Protein AF-A0A2T2QX95-F1 (afdb_monomer)

Structure (mmCIF, N/CA/C/O backbone):
data_AF-A0A2T2QX95-F1
#
_entry.id   AF-A0A2T2QX95-F1
#
loop_
_atom_site.group_PDB
_atom_site.id
_atom_site.type_symbol
_atom_site.label_atom_id
_atom_site.label_alt_id
_atom_site.label_comp_id
_atom_site.label_asym_id
_atom_site.label_entity_id
_atom_site.label_seq_id
_atom_site.pdbx_PDB_ins_code
_atom_site.Cartn_x
_atom_site.Cartn_y
_atom_site.Cartn_z
_atom_site.occupancy
_atom_site.B_iso_or_equiv
_atom_site.auth_seq_id
_atom_site.auth_comp_id
_atom_site.auth_asym_id
_atom_site.auth_atom_id
_atom_site.pdbx_PDB_model_num
ATOM 1 N N . GLY A 1 1 ? -13.197 -13.149 -0.642 1.00 61.62 1 GLY A N 1
ATOM 2 C CA . GLY A 1 1 ? -14.502 -13.292 -1.342 1.00 61.62 1 GLY A CA 1
ATOM 3 C C . GLY A 1 1 ? -14.304 -13.749 -2.783 1.00 61.62 1 GLY A C 1
ATOM 4 O O . GLY A 1 1 ? -13.160 -13.851 -3.206 1.00 61.62 1 GLY A O 1
ATOM 5 N N . TYR A 1 2 ? -15.377 -14.025 -3.536 1.00 68.19 2 TYR A N 1
ATOM 6 C CA . TYR A 1 2 ? -15.266 -14.317 -4.976 1.00 68.19 2 TYR A CA 1
ATOM 7 C C . TYR A 1 2 ? -14.921 -13.041 -5.748 1.00 68.19 2 TYR A C 1
ATOM 9 O O . TYR A 1 2 ? -15.539 -12.002 -5.532 1.00 68.19 2 TYR A O 1
ATOM 17 N N . GLY A 1 3 ? -13.937 -13.123 -6.639 1.00 75.75 3 GLY A N 1
ATOM 18 C CA . GLY A 1 3 ? -13.470 -11.987 -7.423 1.00 75.75 3 GLY A CA 1
ATOM 19 C C . GLY A 1 3 ? -12.795 -12.432 -8.713 1.00 75.75 3 GLY A C 1
ATOM 20 O O . GLY A 1 3 ? -12.569 -13.621 -8.937 1.00 75.75 3 GLY A O 1
ATOM 21 N N . PHE A 1 4 ? -12.470 -11.459 -9.558 1.00 79.62 4 PHE A N 1
ATOM 22 C CA . PHE A 1 4 ? -11.792 -11.677 -10.830 1.00 79.62 4 PHE A CA 1
ATOM 23 C C . PHE A 1 4 ? -10.432 -10.991 -10.818 1.00 79.62 4 PHE A C 1
ATOM 25 O O . PHE A 1 4 ? -10.292 -9.876 -10.317 1.00 79.62 4 PHE A O 1
ATOM 32 N N . ARG A 1 5 ? -9.425 -11.651 -11.398 1.00 76.00 5 ARG A N 1
ATOM 33 C CA . ARG A 1 5 ? -8.119 -11.038 -11.636 1.00 76.00 5 ARG A CA 1
ATOM 34 C C . ARG A 1 5 ? -8.114 -10.430 -13.032 1.00 76.00 5 ARG A C 1
ATOM 36 O O . ARG A 1 5 ? -8.048 -11.157 -14.019 1.00 76.00 5 ARG A O 1
ATOM 43 N N . CYS A 1 6 ? -8.172 -9.107 -13.096 1.00 78.44 6 CYS A N 1
ATOM 44 C CA . CYS A 1 6 ? -8.151 -8.359 -14.347 1.00 78.44 6 CYS A CA 1
ATOM 45 C C . CYS A 1 6 ? -6.783 -7.693 -14.533 1.00 78.44 6 CYS A C 1
ATOM 47 O O . CYS A 1 6 ? -6.289 -7.024 -13.627 1.00 78.44 6 CYS A O 1
ATOM 49 N N . GLY A 1 7 ? -6.173 -7.878 -15.704 1.00 77.56 7 GLY A N 1
ATOM 50 C CA . GLY A 1 7 ? -4.998 -7.113 -16.117 1.00 77.56 7 GLY A CA 1
ATOM 51 C C . GLY A 1 7 ? -5.438 -5.769 -16.689 1.00 77.56 7 GLY A C 1
ATOM 52 O O . GLY A 1 7 ? -6.257 -5.729 -17.604 1.00 77.56 7 GLY A O 1
ATOM 53 N N . LEU A 1 8 ? -4.914 -4.675 -16.143 1.00 77.12 8 LEU A N 1
ATOM 54 C CA . LEU A 1 8 ? -5.224 -3.313 -16.575 1.00 77.12 8 LEU A CA 1
ATOM 55 C C . LEU A 1 8 ? -3.932 -2.601 -16.975 1.00 77.12 8 LEU A C 1
ATOM 57 O O . LEU A 1 8 ? -2.842 -2.991 -16.569 1.00 77.12 8 LEU A O 1
ATOM 61 N N . LEU A 1 9 ? -4.065 -1.552 -17.784 1.00 72.81 9 LEU A N 1
ATOM 62 C CA . LEU A 1 9 ? -2.932 -0.843 -18.391 1.00 72.81 9 LEU A CA 1
ATOM 63 C C . LEU A 1 9 ? -2.358 0.254 -17.478 1.00 72.81 9 LEU A C 1
ATOM 65 O O . LEU A 1 9 ? -1.295 0.791 -17.760 1.00 72.81 9 LEU A O 1
ATOM 69 N N . GLY A 1 10 ? -3.071 0.608 -16.407 1.00 73.06 10 GLY A N 1
ATOM 70 C CA . GLY A 1 10 ? -2.697 1.656 -15.458 1.00 73.06 10 GLY A CA 1
ATOM 71 C C . GLY A 1 10 ? -3.878 2.049 -14.569 1.00 73.06 10 GLY A C 1
ATOM 72 O O . GLY A 1 10 ? -4.983 1.517 -14.732 1.00 73.06 10 GLY A O 1
ATOM 73 N N . MET A 1 11 ? -3.669 3.000 -13.652 1.00 76.50 11 MET A N 1
ATOM 74 C CA . MET A 1 11 ? -4.714 3.429 -12.712 1.00 76.50 11 MET A CA 1
ATOM 75 C C . MET A 1 11 ? -5.901 4.110 -13.390 1.00 76.50 11 MET A C 1
ATOM 77 O O . MET A 1 11 ? -7.039 3.845 -13.019 1.00 76.50 11 MET A O 1
ATOM 81 N N . LEU A 1 12 ? -5.674 4.913 -14.433 1.00 80.06 12 LEU A N 1
ATOM 82 C CA . LEU A 1 12 ? -6.779 5.532 -15.173 1.00 80.06 12 LEU A CA 1
ATOM 83 C C . LEU A 1 12 ? -7.679 4.477 -15.837 1.00 80.06 12 LEU A C 1
ATOM 85 O O . LEU A 1 12 ? -8.898 4.618 -15.867 1.00 80.06 12 LEU A O 1
ATOM 89 N N . HIS A 1 13 ? -7.089 3.390 -16.347 1.00 81.56 13 HIS A N 1
ATOM 90 C CA . HIS A 1 13 ? -7.873 2.302 -16.926 1.00 81.56 13 HIS A CA 1
ATOM 91 C C . HIS A 1 13 ? -8.708 1.592 -15.850 1.00 81.56 13 HIS A C 1
ATOM 93 O O . HIS A 1 13 ? -9.859 1.259 -16.115 1.00 81.56 13 HIS A O 1
ATOM 99 N N . LEU A 1 14 ? -8.167 1.417 -14.637 1.00 83.25 14 LEU A N 1
ATOM 100 C CA . LEU A 1 14 ? -8.920 0.905 -13.487 1.00 83.25 14 LEU A CA 1
ATOM 101 C C . LEU A 1 14 ? -10.107 1.812 -13.139 1.00 83.25 14 LEU A C 1
ATOM 103 O O . LEU A 1 14 ? -11.211 1.301 -12.980 1.00 83.25 14 LEU A O 1
ATOM 107 N N . GLU A 1 15 ? -9.900 3.130 -13.067 1.00 80.38 15 GLU A N 1
ATOM 108 C CA . GLU A 1 15 ? -10.954 4.104 -12.741 1.00 80.38 15 GLU A CA 1
ATOM 109 C C . GLU A 1 15 ? -12.086 4.081 -13.772 1.00 80.38 15 GLU A C 1
ATOM 111 O O . GLU A 1 15 ? -13.248 3.911 -13.409 1.00 80.38 15 GLU A O 1
ATOM 116 N N . ILE A 1 16 ? -11.749 4.157 -15.063 1.00 87.06 16 ILE A N 1
ATOM 117 C CA . ILE A 1 16 ? -12.744 4.108 -16.142 1.00 87.06 16 ILE A CA 1
ATOM 118 C C . ILE A 1 16 ? -13.471 2.759 -16.136 1.00 87.06 16 ILE A C 1
ATOM 120 O O . ILE A 1 16 ? -14.689 2.712 -16.286 1.00 87.06 16 ILE A O 1
ATOM 124 N N . PHE A 1 17 ? -12.749 1.650 -15.959 1.00 87.19 17 PHE A N 1
ATOM 125 C CA . PHE A 1 17 ? -13.352 0.318 -15.917 1.00 87.19 17 PHE A CA 1
ATOM 126 C C . PHE A 1 17 ? -14.343 0.178 -14.752 1.00 87.19 17 PHE A C 1
ATOM 128 O O . PHE A 1 17 ? -15.437 -0.355 -14.938 1.00 87.19 17 PHE A O 1
ATOM 135 N N . GLN A 1 18 ? -13.995 0.704 -13.575 1.00 83.94 18 GLN A N 1
ATOM 136 C CA . GLN A 1 18 ? -14.890 0.739 -12.420 1.00 83.94 18 GLN A CA 1
ATOM 137 C C . GLN A 1 18 ? -16.121 1.609 -12.656 1.00 83.94 18 GLN A C 1
ATOM 139 O O . GLN A 1 18 ? -17.241 1.149 -12.437 1.00 83.94 18 GLN A O 1
ATOM 144 N N . GLU A 1 19 ? -15.924 2.836 -13.136 1.00 86.50 19 GLU A N 1
ATOM 145 C CA . GLU A 1 19 ? -17.007 3.789 -13.380 1.00 86.50 19 GLU A CA 1
ATOM 146 C C . GLU A 1 19 ? -17.993 3.258 -14.427 1.00 86.50 19 GLU A C 1
ATOM 148 O O . GLU A 1 19 ? -19.205 3.427 -14.287 1.00 86.50 19 GLU A O 1
ATOM 153 N N . ARG A 1 20 ? -17.493 2.556 -15.452 1.00 90.25 20 ARG A N 1
ATOM 154 C CA . ARG A 1 20 ? -18.339 1.899 -16.454 1.00 90.25 20 ARG A CA 1
ATOM 155 C C . ARG A 1 20 ? -19.151 0.753 -15.869 1.00 90.25 20 ARG A C 1
ATOM 157 O O . ARG A 1 20 ? -20.342 0.680 -16.148 1.00 90.25 20 ARG A O 1
ATOM 164 N N . LEU A 1 21 ? -18.557 -0.116 -15.050 1.00 88.62 21 LEU A N 1
ATOM 165 C CA . LEU A 1 21 ? -19.300 -1.213 -14.419 1.00 88.62 21 LEU A CA 1
ATOM 166 C C . LEU A 1 21 ? -20.411 -0.708 -13.492 1.00 88.62 21 LEU A C 1
ATOM 168 O O . LEU A 1 21 ? -21.500 -1.276 -13.463 1.00 88.62 21 LEU A O 1
ATOM 172 N N . GLU A 1 22 ? -20.163 0.388 -12.784 1.00 85.56 22 GLU A N 1
ATOM 173 C CA . GLU A 1 22 ? -21.162 1.011 -11.920 1.00 85.56 22 GLU A CA 1
ATOM 174 C C . GLU A 1 22 ? -22.274 1.690 -12.726 1.00 85.56 22 GLU A C 1
ATOM 176 O O . GLU A 1 22 ? -23.450 1.442 -12.478 1.00 85.56 22 GLU A O 1
ATOM 181 N N . ARG A 1 23 ? -21.933 2.507 -13.729 1.00 87.81 23 ARG A N 1
ATOM 182 C CA . ARG A 1 23 ? -22.938 3.251 -14.506 1.00 87.81 23 ARG A CA 1
ATOM 183 C C . ARG A 1 23 ? -23.735 2.392 -15.477 1.00 87.81 23 ARG A C 1
ATOM 185 O O . ARG A 1 23 ? -24.920 2.644 -15.664 1.00 87.81 23 ARG A O 1
ATOM 192 N N . GLU A 1 24 ? -23.085 1.444 -16.147 1.00 92.88 24 GLU A N 1
ATOM 193 C CA . GLU A 1 24 ? -23.718 0.639 -17.198 1.00 92.88 24 GLU A CA 1
ATOM 194 C C . GLU A 1 24 ? -24.409 -0.607 -16.629 1.00 92.88 24 GLU A C 1
ATOM 196 O O . GLU A 1 24 ? -25.414 -1.042 -17.189 1.00 92.88 24 GLU A O 1
ATOM 201 N N . PHE A 1 25 ? -23.902 -1.173 -15.525 1.00 89.12 25 PHE A N 1
ATOM 202 C CA . PHE A 1 25 ? -24.377 -2.456 -14.989 1.00 89.12 25 PHE A CA 1
ATOM 203 C C . PHE A 1 25 ? -24.877 -2.400 -13.536 1.00 89.12 25 PHE A C 1
ATOM 205 O O . PHE A 1 25 ? -25.290 -3.437 -13.022 1.00 89.12 25 PHE A O 1
ATOM 212 N N . ASP A 1 26 ? -24.859 -1.232 -12.879 1.00 86.06 26 ASP A N 1
ATOM 213 C CA . ASP A 1 26 ? -25.261 -1.050 -11.469 1.00 86.06 26 ASP A CA 1
ATOM 214 C C . ASP A 1 26 ? -24.502 -1.983 -10.499 1.00 86.06 26 ASP A C 1
ATOM 216 O O . ASP A 1 26 ? -25.018 -2.460 -9.486 1.00 86.06 26 ASP A O 1
ATOM 220 N N . LEU A 1 27 ? -23.240 -2.292 -10.833 1.00 83.44 27 LEU A N 1
ATOM 221 C CA . LEU A 1 27 ? -22.389 -3.177 -10.041 1.00 83.44 27 LEU A CA 1
ATOM 222 C C . LEU A 1 27 ? -21.452 -2.377 -9.132 1.00 83.44 27 LEU A C 1
ATOM 224 O O . LEU A 1 27 ? -20.516 -1.716 -9.583 1.00 83.44 27 LEU A O 1
ATOM 228 N N . ASN A 1 28 ? -21.646 -2.520 -7.820 1.00 74.31 28 ASN A N 1
ATOM 229 C CA . ASN A 1 28 ? -20.731 -1.994 -6.810 1.00 74.31 28 ASN A CA 1
ATOM 230 C C . ASN A 1 28 ? -19.537 -2.932 -6.607 1.00 74.31 28 ASN A C 1
ATOM 232 O O . ASN A 1 28 ? -19.583 -3.854 -5.792 1.00 74.31 28 ASN A O 1
ATOM 236 N N . ILE A 1 29 ? -18.458 -2.683 -7.350 1.00 78.88 29 ILE A N 1
ATOM 237 C CA . ILE A 1 29 ? -17.206 -3.434 -7.229 1.00 78.88 29 ILE A CA 1
ATOM 238 C C . ILE A 1 29 ? -16.201 -2.753 -6.296 1.00 78.88 29 ILE A C 1
ATOM 240 O O . ILE A 1 29 ? -16.154 -1.529 -6.178 1.00 78.88 29 ILE A O 1
ATOM 244 N N . ILE A 1 30 ? -15.374 -3.574 -5.649 1.00 75.06 30 ILE A N 1
ATOM 245 C CA . ILE A 1 30 ? -14.269 -3.146 -4.787 1.00 75.06 30 ILE A CA 1
ATOM 246 C C . ILE A 1 30 ? -12.969 -3.571 -5.471 1.00 75.06 30 ILE A C 1
ATOM 248 O O . ILE A 1 30 ? -12.781 -4.758 -5.741 1.00 75.06 30 ILE A O 1
ATOM 252 N N . ALA A 1 31 ? -12.068 -2.625 -5.749 1.00 76.44 31 ALA A N 1
ATOM 253 C CA . ALA A 1 31 ? -10.697 -2.976 -6.118 1.00 76.44 31 ALA A CA 1
ATOM 254 C C . ALA A 1 31 ? -9.873 -3.252 -4.866 1.00 76.44 31 ALA A C 1
ATOM 256 O O . ALA A 1 31 ? -9.806 -2.434 -3.950 1.00 76.44 31 ALA A O 1
ATOM 257 N N . THR A 1 32 ? -9.218 -4.404 -4.862 1.00 74.25 32 THR A N 1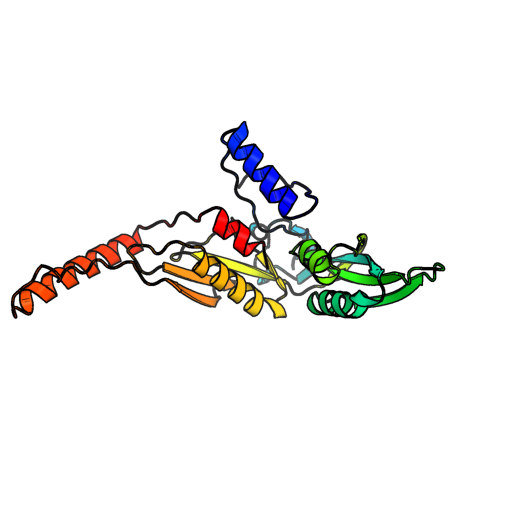
ATOM 258 C CA . THR A 1 32 ? -8.237 -4.775 -3.848 1.00 74.25 32 THR A CA 1
ATOM 259 C C . THR A 1 32 ? -6.833 -4.393 -4.296 1.00 74.25 32 THR A C 1
ATOM 261 O O . THR A 1 32 ? -6.572 -4.189 -5.485 1.00 74.25 32 THR A O 1
ATOM 264 N N . VAL A 1 33 ? -5.905 -4.354 -3.340 1.00 71.62 33 VAL A N 1
ATOM 265 C CA . VAL A 1 33 ? -4.476 -4.218 -3.639 1.00 71.62 33 VAL A CA 1
ATOM 266 C C . VAL A 1 33 ? -4.042 -5.370 -4.548 1.00 71.62 33 VAL A C 1
ATOM 268 O O . VAL A 1 33 ? -4.356 -6.526 -4.247 1.00 71.62 33 VAL A O 1
ATOM 271 N N . PRO A 1 34 ? -3.367 -5.095 -5.678 1.00 72.94 34 PRO A N 1
ATOM 272 C CA . PRO A 1 34 ? -2.903 -6.158 -6.545 1.00 72.94 34 PRO A CA 1
ATOM 273 C C . PRO A 1 34 ? -1.840 -6.983 -5.818 1.00 72.94 34 PRO A C 1
ATOM 275 O O . PRO A 1 34 ? -0.894 -6.441 -5.248 1.00 72.94 34 PRO A O 1
ATOM 278 N N . SER A 1 35 ? -1.990 -8.303 -5.858 1.00 72.75 35 SER A N 1
ATOM 279 C CA . SER A 1 35 ? -1.040 -9.240 -5.271 1.00 72.75 35 SER A CA 1
ATOM 280 C C . SER A 1 35 ? -0.222 -9.950 -6.346 1.00 72.75 35 SER A C 1
ATOM 282 O O . SER A 1 35 ? -0.670 -10.171 -7.480 1.00 72.75 35 SER A O 1
ATOM 284 N N . VAL A 1 36 ? 1.000 -10.324 -5.977 1.00 82.00 36 VAL A N 1
ATOM 285 C CA . VAL A 1 36 ? 1.830 -11.245 -6.755 1.00 82.00 36 VAL A CA 1
ATOM 286 C C . VAL A 1 36 ? 1.677 -12.659 -6.219 1.00 82.00 36 VAL A C 1
ATOM 288 O O . VAL A 1 36 ? 1.259 -12.872 -5.083 1.00 82.00 36 VAL A O 1
ATOM 291 N N . GLU A 1 37 ? 1.990 -13.633 -7.065 1.00 84.19 37 GLU A N 1
ATOM 292 C CA . GLU A 1 37 ? 2.044 -15.024 -6.639 1.00 84.19 37 GLU A CA 1
ATOM 293 C C . GLU A 1 37 ? 3.375 -15.277 -5.928 1.00 84.19 37 GLU A C 1
ATOM 295 O O . GLU A 1 37 ? 4.437 -15.191 -6.542 1.00 84.19 37 GLU A O 1
ATOM 300 N N . TYR A 1 38 ? 3.308 -15.588 -4.637 1.00 85.69 38 TYR A N 1
ATOM 301 C CA . TYR A 1 38 ? 4.460 -15.991 -3.841 1.00 85.69 38 TYR A CA 1
ATOM 302 C C . TYR A 1 38 ? 4.547 -17.513 -3.790 1.00 85.69 38 TYR A C 1
ATOM 304 O O . TYR A 1 38 ? 3.542 -18.203 -3.610 1.00 85.69 38 TYR A O 1
ATOM 312 N N . LYS A 1 39 ? 5.757 -18.055 -3.913 1.00 86.88 39 LYS A N 1
ATOM 313 C CA . LYS A 1 39 ? 6.008 -19.487 -3.723 1.00 86.88 39 LYS A CA 1
ATOM 314 C C . LYS A 1 39 ? 6.505 -19.704 -2.304 1.00 86.88 39 LYS A C 1
ATOM 316 O O . LYS A 1 39 ? 7.629 -19.334 -1.982 1.00 86.88 39 LYS A O 1
ATOM 321 N N . VAL A 1 40 ? 5.664 -20.297 -1.470 1.00 86.94 40 VAL A N 1
ATOM 322 C CA . VAL A 1 40 ? 5.962 -20.587 -0.068 1.00 86.94 40 VAL A CA 1
ATOM 323 C C . VAL A 1 40 ? 6.374 -22.046 0.064 1.00 86.94 40 VAL A C 1
ATOM 325 O O . VAL A 1 40 ? 5.671 -22.943 -0.399 1.00 86.94 40 VAL A O 1
ATOM 328 N N . LEU A 1 41 ? 7.519 -22.279 0.693 1.00 86.06 41 LEU A N 1
ATOM 329 C CA . LEU A 1 41 ? 7.955 -23.586 1.162 1.00 86.06 41 LEU A CA 1
ATOM 330 C C . LEU A 1 41 ? 7.542 -23.707 2.632 1.00 86.06 41 LEU A C 1
ATOM 332 O O . LEU A 1 41 ? 7.970 -22.898 3.462 1.00 86.06 41 LEU A O 1
ATOM 336 N N . LYS A 1 42 ? 6.686 -24.678 2.948 1.00 86.38 42 LYS A N 1
ATOM 337 C CA . LYS A 1 42 ? 6.341 -24.996 4.335 1.00 86.38 42 LYS A CA 1
ATOM 338 C C . LYS A 1 42 ? 7.455 -25.794 5.007 1.00 86.38 42 LYS A C 1
ATOM 340 O O . LYS A 1 42 ? 8.171 -26.525 4.332 1.00 86.38 42 LYS A O 1
ATOM 345 N N . THR A 1 43 ? 7.492 -25.755 6.337 1.00 83.56 43 THR A N 1
ATOM 346 C CA . THR A 1 43 ? 8.359 -26.614 7.170 1.00 83.56 43 THR A CA 1
ATOM 347 C C . THR A 1 43 ? 8.156 -28.111 6.922 1.00 83.56 43 THR A C 1
ATOM 349 O O . THR A 1 43 ? 9.069 -28.902 7.124 1.00 83.56 43 THR A O 1
ATOM 352 N N . ASP A 1 44 ? 6.972 -28.499 6.444 1.00 82.75 44 ASP A N 1
ATOM 353 C CA . ASP A 1 44 ? 6.638 -29.885 6.096 1.00 82.75 44 ASP A CA 1
ATOM 354 C C . ASP A 1 44 ? 7.172 -30.294 4.701 1.00 82.75 44 ASP A C 1
ATOM 356 O O . ASP A 1 44 ? 6.901 -31.395 4.224 1.00 82.75 44 ASP A O 1
ATOM 360 N N . GLY A 1 45 ? 7.898 -29.406 4.007 1.00 81.56 45 GLY A N 1
ATOM 361 C CA . GLY A 1 45 ? 8.443 -29.614 2.658 1.00 81.56 45 GLY A CA 1
ATOM 362 C C . GLY A 1 45 ? 7.453 -29.358 1.511 1.00 81.56 45 GLY A C 1
ATOM 363 O O . GLY A 1 45 ? 7.828 -29.408 0.336 1.00 81.56 45 GLY A O 1
ATOM 364 N N . GLU A 1 46 ? 6.191 -29.056 1.821 1.00 85.12 46 GLU A N 1
ATOM 365 C CA . GLU A 1 46 ? 5.149 -28.754 0.835 1.00 85.12 46 GLU A CA 1
ATOM 366 C C . GLU A 1 46 ? 5.354 -27.361 0.207 1.00 85.12 46 GLU A C 1
ATOM 368 O O . GLU A 1 46 ? 5.594 -26.372 0.903 1.00 85.12 46 GLU A O 1
ATOM 373 N N . LYS A 1 47 ? 5.231 -27.268 -1.125 1.00 85.12 47 LYS A N 1
ATOM 374 C CA . LYS A 1 47 ? 5.308 -26.005 -1.878 1.00 85.12 47 LYS A CA 1
ATOM 375 C C . LYS A 1 47 ? 3.910 -25.510 -2.210 1.00 85.12 47 LYS A C 1
ATOM 377 O O . LYS A 1 47 ? 3.180 -26.188 -2.928 1.00 85.12 47 LYS A O 1
ATOM 382 N N . ILE A 1 48 ? 3.572 -24.308 -1.760 1.00 87.06 48 ILE A N 1
ATOM 383 C CA . ILE A 1 48 ? 2.276 -23.678 -2.019 1.00 87.06 48 ILE A CA 1
ATOM 384 C C . ILE A 1 48 ? 2.474 -22.368 -2.765 1.00 87.06 48 ILE A C 1
ATOM 386 O O . ILE A 1 48 ? 3.332 -21.555 -2.426 1.00 87.06 48 ILE A O 1
ATOM 390 N N . SER A 1 49 ? 1.656 -22.163 -3.791 1.00 84.06 49 SER A N 1
ATOM 391 C CA . SER A 1 49 ? 1.502 -20.876 -4.457 1.00 84.06 49 SER A CA 1
ATOM 392 C C . SER A 1 49 ? 0.465 -20.042 -3.708 1.00 84.06 49 SER A C 1
ATOM 394 O O . SER A 1 49 ? -0.729 -20.341 -3.760 1.00 84.06 49 SER A O 1
ATOM 396 N N . VAL A 1 50 ? 0.916 -19.001 -3.019 1.00 83.50 50 VAL A N 1
ATOM 397 C CA . VAL A 1 50 ? 0.063 -18.057 -2.297 1.00 83.50 50 VAL A CA 1
ATOM 398 C C . VAL A 1 50 ? -0.227 -16.879 -3.216 1.00 83.50 50 VAL A C 1
ATOM 400 O O . VAL A 1 50 ? 0.682 -16.148 -3.609 1.00 83.50 50 VAL A O 1
ATOM 403 N N . LYS A 1 51 ? -1.500 -16.705 -3.578 1.00 78.25 51 LYS A N 1
ATOM 404 C CA . LYS A 1 51 ? -1.959 -15.591 -4.423 1.00 78.25 51 LYS A CA 1
ATOM 405 C C . LYS A 1 51 ? -2.610 -14.489 -3.603 1.00 78.25 51 LYS A C 1
ATOM 407 O O . LYS A 1 51 ? -2.472 -13.322 -3.956 1.00 78.25 51 LYS A O 1
ATOM 412 N N . SER A 1 52 ? -3.289 -14.845 -2.518 1.00 77.06 52 SER A N 1
ATOM 413 C CA . SER A 1 52 ? -3.932 -13.888 -1.624 1.00 77.06 52 SER A CA 1
ATOM 414 C C . SER A 1 52 ? -3.207 -13.841 -0.280 1.00 77.06 52 SER A C 1
ATOM 416 O O . SER A 1 52 ? -2.759 -14.881 0.203 1.00 77.06 52 SER A O 1
ATOM 418 N N . PRO A 1 53 ? -3.136 -12.675 0.387 1.00 77.31 53 PRO A N 1
ATOM 419 C CA . PRO A 1 53 ? -2.597 -12.581 1.746 1.00 77.31 53 PRO A CA 1
ATOM 420 C C . PRO A 1 53 ? -3.352 -13.458 2.760 1.00 77.31 53 PRO A C 1
ATOM 422 O O . PRO A 1 53 ? -2.809 -13.818 3.802 1.00 77.31 53 PRO A O 1
ATOM 425 N N . GLU A 1 54 ? -4.615 -13.792 2.490 1.00 76.12 54 GLU A N 1
ATOM 426 C CA . GLU A 1 54 ? -5.429 -14.726 3.283 1.00 76.12 54 GLU A CA 1
ATOM 427 C C . GLU A 1 54 ? -4.910 -16.166 3.232 1.00 76.12 54 GLU A C 1
ATOM 429 O O . GLU A 1 54 ? -4.923 -16.839 4.257 1.00 76.12 54 GLU A O 1
ATOM 434 N N . ASP A 1 55 ? -4.374 -16.591 2.086 1.00 77.81 55 ASP A N 1
ATOM 435 C CA . ASP A 1 55 ? -3.859 -17.949 1.876 1.00 77.81 55 ASP A CA 1
ATOM 436 C C . ASP A 1 55 ? -2.450 -18.137 2.458 1.00 77.81 55 ASP A C 1
ATOM 438 O O . ASP A 1 55 ? -1.901 -19.241 2.424 1.00 77.81 55 ASP A O 1
ATOM 442 N N . LEU A 1 56 ? -1.834 -17.060 2.964 1.00 79.25 56 LEU A N 1
ATOM 443 C CA . LEU A 1 56 ? -0.522 -17.136 3.586 1.00 79.25 56 LEU A CA 1
ATOM 444 C C . LEU A 1 56 ? -0.631 -17.943 4.894 1.00 79.25 56 LEU A C 1
ATOM 446 O O . LEU A 1 56 ? -1.351 -17.521 5.805 1.00 79.25 56 LEU A O 1
ATOM 450 N N . PRO A 1 57 ? 0.084 -19.078 5.020 1.00 75.50 57 PRO A N 1
ATOM 451 C CA . PRO A 1 57 ? 0.082 -19.853 6.252 1.00 75.50 57 PRO A CA 1
ATOM 452 C C . PRO A 1 57 ? 0.725 -19.061 7.397 1.00 75.50 57 PRO A C 1
ATOM 454 O O . PRO A 1 57 ? 1.482 -18.113 7.188 1.00 75.50 57 PRO A O 1
ATOM 457 N N . GLU A 1 58 ? 0.431 -19.459 8.632 1.00 76.38 58 GLU A N 1
ATOM 458 C CA . GLU A 1 58 ? 1.033 -18.837 9.811 1.00 76.38 58 GLU A CA 1
ATOM 459 C C . GLU A 1 58 ? 2.566 -18.953 9.777 1.00 76.38 58 GLU A C 1
ATOM 461 O O . GLU A 1 58 ? 3.111 -20.000 9.416 1.00 76.38 58 GLU A O 1
ATOM 466 N N . ARG A 1 59 ? 3.255 -17.892 10.221 1.00 75.62 59 ARG A N 1
ATOM 467 C CA . ARG A 1 59 ? 4.725 -17.792 10.305 1.00 75.62 59 ARG A CA 1
ATOM 468 C C . ARG A 1 59 ? 5.448 -19.068 10.779 1.00 75.62 59 ARG A C 1
ATOM 470 O O . ARG A 1 59 ? 6.396 -19.449 10.103 1.00 75.62 59 ARG A O 1
ATOM 477 N N . PRO A 1 60 ? 5.032 -19.771 11.854 1.00 77.75 60 PRO A N 1
ATOM 478 C CA . PRO A 1 60 ? 5.734 -20.975 12.314 1.00 77.75 60 PRO A CA 1
ATOM 479 C C . PRO A 1 60 ? 5.748 -22.141 11.313 1.00 77.75 60 PRO A C 1
ATOM 481 O O . PRO A 1 60 ? 6.546 -23.055 11.480 1.00 77.75 60 PRO A O 1
ATOM 484 N N . LYS A 1 61 ? 4.882 -22.135 10.293 1.00 78.75 61 LYS A N 1
ATOM 485 C CA . LYS A 1 61 ? 4.813 -23.182 9.261 1.00 78.75 61 LYS A CA 1
ATOM 486 C C . LYS A 1 61 ? 5.577 -22.814 7.989 1.00 78.75 61 LYS A C 1
ATOM 488 O O . LYS A 1 61 ? 5.540 -23.583 7.032 1.00 78.75 61 LYS A O 1
ATOM 493 N N . ILE A 1 62 ? 6.214 -21.643 7.940 1.00 82.31 62 ILE A N 1
ATOM 494 C CA . ILE A 1 62 ? 6.917 -21.128 6.763 1.00 82.31 62 ILE A CA 1
ATOM 495 C C . ILE A 1 62 ? 8.418 -21.343 6.940 1.00 82.31 62 ILE A C 1
ATOM 497 O O . ILE A 1 62 ? 9.004 -20.861 7.902 1.00 82.31 62 ILE A O 1
ATOM 501 N N . GLU A 1 63 ? 9.041 -22.028 5.984 1.00 82.88 63 GLU A N 1
ATOM 502 C CA . GLU A 1 63 ? 10.496 -22.182 5.922 1.00 82.88 63 GLU A CA 1
ATOM 503 C C . GLU A 1 63 ? 11.126 -21.113 5.020 1.00 82.88 63 GLU A C 1
ATOM 505 O O . GLU A 1 63 ? 12.091 -20.460 5.402 1.00 82.88 63 GLU A O 1
ATOM 510 N N . SER A 1 64 ? 10.574 -20.896 3.822 1.00 85.00 64 SER A N 1
ATOM 511 C CA . SER A 1 64 ? 11.023 -19.813 2.941 1.00 85.00 64 SER A CA 1
ATOM 512 C C . SER A 1 64 ? 9.907 -19.305 2.036 1.00 85.00 64 SER A C 1
ATOM 514 O O . SER A 1 64 ? 9.049 -20.065 1.583 1.00 85.00 64 SER A O 1
ATOM 516 N N . ILE A 1 65 ? 9.932 -18.005 1.750 1.00 88.31 65 ILE A N 1
ATOM 517 C CA . ILE A 1 65 ? 9.048 -17.361 0.779 1.00 88.31 65 ILE A CA 1
ATOM 518 C C . ILE A 1 65 ? 9.910 -16.927 -0.397 1.00 88.31 65 ILE A C 1
ATOM 520 O O . ILE A 1 65 ? 10.972 -16.336 -0.212 1.00 88.31 65 ILE A O 1
ATOM 524 N N . LYS A 1 66 ? 9.463 -17.234 -1.613 1.00 89.94 66 LYS A N 1
ATOM 525 C CA . LYS A 1 66 ? 10.085 -16.751 -2.842 1.00 89.94 66 LYS A CA 1
ATOM 526 C C . LYS A 1 66 ? 9.131 -15.843 -3.590 1.00 89.94 66 LYS A C 1
ATOM 528 O O . LYS A 1 66 ? 7.954 -16.175 -3.751 1.00 89.94 66 LYS A O 1
ATOM 533 N N . GLU A 1 67 ? 9.659 -14.733 -4.076 1.00 89.31 67 GLU A N 1
ATOM 534 C CA . GLU A 1 67 ? 8.933 -13.783 -4.909 1.00 89.31 67 GLU A CA 1
ATOM 535 C C . GLU A 1 67 ? 9.457 -13.802 -6.351 1.00 89.31 67 GLU A C 1
ATOM 537 O O . GLU A 1 67 ? 10.634 -14.114 -6.569 1.00 89.31 67 GLU A O 1
ATOM 542 N N . PRO A 1 68 ? 8.608 -13.495 -7.345 1.00 90.06 68 PRO A N 1
ATOM 543 C CA . PRO A 1 68 ? 9.022 -13.434 -8.737 1.00 90.06 68 PRO A CA 1
ATOM 544 C C . PRO A 1 68 ? 9.799 -12.144 -9.016 1.00 90.06 68 PRO A C 1
ATOM 546 O O . PRO A 1 68 ? 9.330 -11.039 -8.724 1.00 90.06 68 PRO A O 1
ATOM 549 N N . TRP A 1 69 ? 10.972 -12.302 -9.617 1.00 91.62 69 TRP A N 1
ATOM 550 C CA . TRP A 1 69 ? 11.830 -11.222 -10.082 1.00 91.62 69 TRP A CA 1
ATOM 551 C C . TRP A 1 69 ? 11.687 -11.043 -11.588 1.00 91.62 69 TRP A C 1
ATOM 553 O O . TRP A 1 69 ? 11.580 -12.017 -12.340 1.00 91.62 69 TRP A O 1
ATOM 563 N N . MET A 1 70 ? 11.662 -9.781 -11.994 1.00 92.00 70 MET A N 1
ATOM 564 C CA . MET A 1 70 ? 11.490 -9.354 -13.371 1.00 92.00 70 MET A CA 1
ATOM 565 C C . MET A 1 70 ? 12.749 -8.639 -13.842 1.00 92.00 70 MET A C 1
ATOM 567 O O . MET A 1 70 ? 13.307 -7.834 -13.094 1.00 92.00 70 MET A O 1
ATOM 571 N N . ASP A 1 71 ? 13.154 -8.919 -15.074 1.00 92.94 71 ASP A N 1
ATOM 572 C CA . ASP A 1 71 ? 14.033 -8.049 -15.841 1.00 92.94 71 ASP A CA 1
ATOM 573 C C . ASP A 1 71 ? 13.186 -6.898 -16.350 1.00 92.94 71 ASP A C 1
ATOM 575 O O . ASP A 1 71 ? 12.086 -7.117 -16.854 1.00 92.94 71 ASP A O 1
ATOM 579 N N . VAL A 1 72 ? 13.650 -5.677 -16.161 1.00 92.69 72 VAL A N 1
ATOM 580 C CA . VAL A 1 72 ? 12.900 -4.463 -16.430 1.00 92.69 72 VAL A CA 1
ATOM 581 C C . VAL A 1 72 ? 13.727 -3.576 -17.329 1.00 92.69 72 VAL A C 1
ATOM 583 O O . VAL A 1 72 ? 14.757 -3.038 -16.929 1.00 92.69 72 VAL A O 1
ATOM 586 N N . GLU A 1 73 ? 13.219 -3.376 -18.538 1.00 91.75 73 GLU A N 1
ATOM 587 C CA . GLU A 1 73 ? 13.820 -2.524 -19.547 1.00 91.75 73 GLU A CA 1
ATOM 588 C C . GLU A 1 73 ? 13.015 -1.225 -19.646 1.00 91.75 73 GLU A C 1
ATOM 590 O O . GLU A 1 73 ? 11.819 -1.217 -19.959 1.00 91.75 73 GLU A O 1
ATOM 595 N N . ILE A 1 74 ? 13.672 -0.102 -19.357 1.00 91.00 74 ILE A N 1
ATOM 596 C CA . ILE A 1 74 ? 13.066 1.227 -19.417 1.00 91.00 74 ILE A CA 1
ATOM 597 C C . ILE A 1 74 ? 13.753 2.065 -20.477 1.00 91.00 74 ILE A C 1
ATOM 599 O O . ILE A 1 74 ? 14.924 2.418 -20.354 1.00 91.00 74 ILE A O 1
ATOM 603 N N . LEU A 1 75 ? 12.989 2.456 -21.491 1.00 90.69 75 LEU A N 1
ATOM 604 C CA . LEU A 1 75 ? 13.432 3.403 -22.506 1.00 90.69 75 LEU A CA 1
ATOM 605 C C . LEU A 1 75 ? 13.036 4.813 -22.077 1.00 90.69 75 LEU A C 1
ATOM 607 O O . LEU A 1 75 ? 11.847 5.095 -21.958 1.00 90.69 75 LEU A O 1
ATOM 611 N N . THR A 1 76 ? 14.001 5.710 -21.895 1.00 89.75 76 THR A N 1
ATOM 612 C CA . THR A 1 76 ? 13.762 7.104 -21.492 1.00 89.75 76 THR A CA 1
ATOM 613 C C . THR A 1 76 ? 14.747 8.064 -22.176 1.00 89.75 76 THR A C 1
ATOM 615 O O . THR A 1 76 ? 15.863 7.660 -22.498 1.00 89.75 76 THR A O 1
ATOM 618 N N . PRO A 1 77 ? 14.391 9.342 -22.413 1.00 88.56 77 PRO A N 1
ATOM 619 C CA . PRO A 1 77 ? 15.371 10.363 -22.792 1.00 88.56 77 PRO A CA 1
ATOM 620 C C . PRO A 1 77 ? 16.433 10.565 -21.699 1.00 88.56 77 PRO A C 1
ATOM 622 O O . PRO A 1 77 ? 16.128 10.391 -20.513 1.00 88.56 77 PRO A O 1
ATOM 625 N N . GLU A 1 78 ? 17.646 10.976 -22.085 1.00 84.81 78 GLU A N 1
ATOM 626 C CA . GLU A 1 78 ? 18.780 11.145 -21.156 1.00 84.81 78 GLU A CA 1
ATOM 627 C C . GLU A 1 78 ? 18.496 12.102 -19.994 1.00 84.81 78 GLU A C 1
ATOM 629 O O . GLU A 1 78 ? 18.884 11.839 -18.855 1.00 84.81 78 GLU A O 1
ATOM 634 N N . GLU A 1 79 ? 17.736 13.163 -20.257 1.00 85.88 79 GLU A N 1
ATOM 635 C CA . GLU A 1 79 ? 17.354 14.177 -19.267 1.00 85.88 79 GLU A CA 1
ATOM 636 C C . GLU A 1 79 ? 16.640 13.592 -18.035 1.00 85.88 79 GLU A C 1
ATOM 638 O O . GLU A 1 79 ? 16.725 14.152 -16.942 1.00 85.88 79 GLU A O 1
ATOM 643 N N . TYR A 1 80 ? 15.939 12.463 -18.194 1.00 87.56 80 TYR A N 1
ATOM 644 C CA . TYR A 1 80 ? 15.114 11.862 -17.141 1.00 87.56 80 TYR A CA 1
ATOM 645 C C . TYR A 1 80 ? 15.749 10.626 -16.487 1.00 87.56 80 TYR A C 1
ATOM 647 O O . TYR A 1 80 ? 15.187 10.117 -15.514 1.00 87.56 80 TYR A O 1
ATOM 655 N N . ILE A 1 81 ? 16.921 10.165 -16.950 1.00 86.50 81 ILE A N 1
ATOM 656 C CA . ILE A 1 81 ? 17.592 8.955 -16.432 1.00 86.50 81 ILE A CA 1
ATOM 657 C C . ILE A 1 81 ? 17.760 9.023 -14.915 1.00 86.50 81 ILE A C 1
ATOM 659 O O . ILE A 1 81 ? 17.384 8.091 -14.209 1.00 86.50 81 ILE A O 1
ATOM 663 N N . GLY A 1 82 ? 18.268 10.144 -14.395 1.00 86.69 82 GLY A N 1
ATOM 664 C CA . GLY A 1 82 ? 18.536 10.285 -12.962 1.00 86.69 82 GLY A CA 1
ATOM 665 C C . GLY A 1 82 ? 17.281 10.156 -12.091 1.00 86.69 82 GLY A C 1
ATOM 666 O O . GLY A 1 82 ? 17.345 9.600 -10.996 1.00 86.69 82 GLY A O 1
ATOM 667 N N . ASN A 1 83 ? 16.125 10.621 -12.574 1.00 89.25 83 ASN A N 1
ATOM 668 C CA . ASN A 1 83 ? 14.857 10.485 -11.852 1.00 89.25 83 ASN A CA 1
ATOM 669 C C . ASN A 1 83 ? 14.343 9.040 -11.892 1.00 89.25 83 ASN A C 1
ATOM 671 O O . ASN A 1 83 ? 13.849 8.537 -10.884 1.00 89.25 83 ASN A O 1
ATOM 675 N N . VAL A 1 84 ? 14.485 8.373 -13.041 1.00 87.94 84 VAL A N 1
ATOM 676 C CA . VAL A 1 84 ? 14.085 6.972 -13.232 1.00 87.94 84 VAL A CA 1
ATOM 677 C C . VAL A 1 84 ? 14.957 6.030 -12.396 1.00 87.94 84 VAL A C 1
ATOM 679 O O . VAL A 1 84 ? 14.426 5.151 -11.723 1.00 87.94 84 VAL A O 1
ATOM 682 N N . MET A 1 85 ? 16.273 6.248 -12.350 1.00 87.50 85 MET A N 1
ATOM 683 C CA . MET A 1 85 ? 17.190 5.443 -11.534 1.00 87.50 85 MET A CA 1
ATOM 684 C C . MET A 1 85 ? 16.869 5.541 -10.038 1.00 87.50 85 MET A C 1
ATOM 686 O O . MET A 1 85 ? 16.766 4.517 -9.369 1.00 87.50 85 MET A O 1
ATOM 690 N N . LYS A 1 86 ? 16.607 6.751 -9.523 1.00 88.75 86 LYS A N 1
ATOM 691 C CA . LYS A 1 86 ? 16.175 6.944 -8.125 1.00 88.75 86 LYS A CA 1
ATOM 692 C C . LYS A 1 86 ? 14.862 6.223 -7.814 1.00 88.75 86 LYS A C 1
ATOM 694 O O . LYS A 1 86 ? 14.682 5.695 -6.719 1.00 88.75 86 LYS A O 1
ATOM 699 N N . LEU A 1 87 ? 13.921 6.212 -8.760 1.00 87.19 87 LEU A N 1
ATOM 700 C CA . LEU A 1 87 ? 12.651 5.499 -8.609 1.00 87.19 87 LEU A CA 1
ATOM 701 C C . LEU A 1 87 ? 12.873 3.983 -8.476 1.00 87.19 87 LEU A C 1
ATOM 703 O O . LEU A 1 87 ? 12.277 3.351 -7.604 1.00 87.19 87 LEU A O 1
ATOM 707 N N . LEU A 1 88 ? 13.726 3.419 -9.331 1.00 86.94 88 LEU A N 1
ATOM 708 C CA . LEU A 1 88 ? 14.068 1.997 -9.334 1.00 86.94 88 LEU A CA 1
ATOM 709 C C . LEU A 1 88 ? 14.815 1.584 -8.061 1.00 86.94 88 LEU A C 1
ATOM 711 O O . LEU A 1 88 ? 14.491 0.556 -7.468 1.00 86.94 88 LEU A O 1
ATOM 715 N N . GLU A 1 89 ? 15.740 2.417 -7.588 1.00 85.88 89 GLU A N 1
ATOM 716 C CA . GLU A 1 89 ? 16.482 2.192 -6.343 1.00 85.88 89 GLU A CA 1
ATOM 717 C C . GLU A 1 89 ? 15.544 2.124 -5.125 1.00 85.88 89 GLU A C 1
ATOM 719 O O . GLU A 1 89 ? 15.597 1.175 -4.341 1.00 85.88 89 GLU A O 1
ATOM 724 N N . ASN A 1 90 ? 14.577 3.045 -5.028 1.00 83.44 90 ASN A N 1
ATOM 725 C CA . ASN A 1 90 ? 13.560 3.034 -3.965 1.00 83.44 90 ASN A CA 1
ATOM 726 C C . ASN A 1 90 ? 12.692 1.760 -3.956 1.00 83.44 90 ASN A C 1
ATOM 728 O O . ASN A 1 90 ? 12.081 1.421 -2.940 1.00 83.44 90 ASN A O 1
ATOM 732 N N . LYS A 1 91 ? 12.612 1.050 -5.086 1.00 82.12 91 LYS A N 1
ATOM 733 C CA . LYS A 1 91 ? 11.834 -0.185 -5.258 1.00 82.12 91 LYS A CA 1
ATOM 734 C C . LYS A 1 91 ? 12.694 -1.455 -5.162 1.00 82.12 91 LYS A C 1
ATOM 736 O O . LYS A 1 91 ? 12.248 -2.507 -5.613 1.00 82.12 91 LYS A O 1
ATOM 741 N N . LYS A 1 92 ? 13.887 -1.364 -4.552 1.00 81.31 92 LYS A N 1
ATOM 742 C CA . LYS A 1 92 ? 14.869 -2.461 -4.426 1.00 81.31 92 LYS A CA 1
ATOM 743 C C . LYS A 1 92 ? 15.317 -3.020 -5.788 1.00 81.31 92 LYS A C 1
ATOM 745 O O . LYS A 1 92 ? 15.568 -4.214 -5.919 1.00 81.31 92 LYS A O 1
ATOM 750 N N . GLY A 1 93 ? 15.376 -2.164 -6.809 1.00 83.88 93 GLY A N 1
ATOM 751 C CA . GLY A 1 93 ? 15.873 -2.538 -8.127 1.00 83.88 93 GLY A CA 1
ATOM 752 C C . GLY A 1 93 ? 17.395 -2.667 -8.137 1.00 83.88 93 GLY A C 1
ATOM 753 O O . GLY A 1 93 ? 18.101 -1.755 -7.707 1.00 83.88 93 GLY A O 1
ATOM 754 N N . ASN A 1 94 ? 17.895 -3.770 -8.684 1.00 88.44 94 ASN A N 1
ATOM 755 C CA . ASN A 1 94 ? 19.313 -3.985 -8.933 1.00 88.44 94 ASN A CA 1
ATOM 756 C C . ASN A 1 94 ? 19.663 -3.492 -10.335 1.00 88.44 94 ASN A C 1
ATOM 758 O O . ASN A 1 94 ? 19.128 -3.990 -11.325 1.00 88.44 94 ASN A O 1
ATOM 762 N N . TYR A 1 95 ? 20.573 -2.526 -10.408 1.00 90.88 95 TYR A N 1
ATOM 763 C CA . TYR A 1 95 ? 21.093 -2.022 -11.673 1.00 90.88 95 TYR A CA 1
ATOM 764 C C . TYR A 1 95 ? 21.865 -3.118 -12.412 1.00 90.88 95 TYR A C 1
ATOM 766 O O . TYR A 1 95 ? 22.784 -3.702 -11.836 1.00 90.88 95 TYR A O 1
ATOM 774 N N . GLN A 1 96 ? 21.533 -3.351 -13.683 1.00 90.81 96 GLN A N 1
ATOM 775 C CA . GLN A 1 96 ? 22.298 -4.247 -14.551 1.00 90.81 96 GLN A CA 1
ATOM 776 C C . GLN A 1 96 ? 23.127 -3.449 -15.549 1.00 90.81 96 GLN A C 1
ATOM 778 O O . GLN A 1 96 ? 24.356 -3.531 -15.562 1.00 90.81 96 GLN A O 1
ATOM 783 N N . ASN A 1 97 ? 22.460 -2.655 -16.387 1.00 90.00 97 ASN A N 1
ATOM 784 C CA . ASN A 1 97 ? 23.112 -2.012 -17.517 1.00 90.00 97 ASN A CA 1
ATOM 785 C C . ASN A 1 97 ? 22.369 -0.753 -17.983 1.00 90.00 97 ASN A C 1
ATOM 787 O O . ASN A 1 97 ? 21.175 -0.584 -17.753 1.00 90.00 97 ASN A O 1
ATOM 791 N N . THR A 1 98 ? 23.083 0.126 -18.685 1.00 89.19 98 THR A N 1
ATOM 792 C CA . THR A 1 98 ? 22.503 1.266 -19.404 1.00 89.19 98 THR A CA 1
ATOM 793 C C . THR A 1 98 ? 23.098 1.308 -20.799 1.00 89.19 98 THR A C 1
ATOM 795 O O . THR A 1 98 ? 24.311 1.433 -20.964 1.00 89.19 98 THR A O 1
ATOM 798 N N . ARG A 1 99 ? 22.239 1.244 -21.815 1.00 87.75 99 ARG A N 1
ATOM 799 C CA . ARG A 1 99 ? 22.612 1.353 -23.225 1.00 87.75 99 ARG A CA 1
ATOM 800 C C . ARG A 1 99 ? 22.124 2.685 -23.779 1.00 87.75 99 ARG A C 1
ATOM 802 O O . ARG A 1 99 ? 20.926 2.946 -23.827 1.00 87.75 99 ARG A O 1
ATOM 809 N N . TYR A 1 100 ? 23.052 3.519 -24.232 1.00 86.25 100 TYR A N 1
ATOM 810 C CA . TYR A 1 100 ? 22.724 4.780 -24.892 1.00 86.25 100 TYR A CA 1
ATOM 811 C C . TYR A 1 100 ? 22.471 4.540 -26.381 1.00 86.25 100 TYR A C 1
ATOM 813 O O . TYR A 1 100 ? 23.331 4.044 -27.110 1.00 86.25 100 TYR A O 1
ATOM 821 N N . LEU A 1 101 ? 21.270 4.887 -26.832 1.00 82.38 101 LEU A N 1
ATOM 822 C CA . LEU A 1 101 ? 20.854 4.859 -28.225 1.00 82.38 101 LEU A CA 1
ATOM 823 C C . LEU A 1 101 ? 21.095 6.248 -28.823 1.00 82.38 101 LEU A C 1
ATOM 825 O O . LEU A 1 101 ? 20.227 7.122 -28.789 1.00 82.38 101 LEU A O 1
ATOM 829 N N . ASN A 1 102 ? 22.285 6.449 -29.385 1.00 69.69 102 ASN A N 1
ATOM 830 C CA . ASN A 1 102 ? 22.597 7.664 -30.131 1.00 69.69 102 ASN A CA 1
ATOM 831 C C . ASN A 1 102 ? 21.917 7.615 -31.503 1.00 69.69 102 ASN A C 1
ATOM 833 O O . ASN A 1 102 ? 22.383 6.939 -32.417 1.00 69.69 102 ASN A O 1
ATOM 837 N N . THR A 1 103 ? 20.805 8.338 -31.640 1.00 61.28 103 THR A N 1
ATOM 838 C CA . THR A 1 103 ? 20.182 8.637 -32.936 1.00 61.28 103 THR A CA 1
ATOM 839 C C . THR A 1 103 ? 20.257 10.145 -33.146 1.00 61.28 103 THR A C 1
ATOM 841 O O . THR A 1 103 ? 19.943 10.886 -32.221 1.00 61.28 103 THR A O 1
ATOM 844 N N . ASN A 1 104 ? 20.667 10.574 -34.342 1.00 55.97 104 ASN A N 1
ATOM 845 C CA . ASN A 1 104 ? 21.189 11.901 -34.722 1.00 55.97 104 ASN A CA 1
ATOM 846 C C . ASN A 1 104 ? 20.471 13.191 -34.234 1.00 55.97 104 ASN A C 1
ATOM 848 O O . ASN A 1 104 ? 21.026 14.253 -34.469 1.00 55.97 104 ASN A O 1
ATOM 852 N N . ASP A 1 105 ? 19.326 13.135 -33.538 1.00 58.38 105 ASP A N 1
ATOM 853 C CA . ASP A 1 105 ? 18.627 14.307 -32.964 1.00 58.38 105 ASP A CA 1
ATOM 854 C C . ASP A 1 105 ? 17.995 14.090 -31.565 1.00 58.38 105 ASP A C 1
ATOM 856 O O . ASP A 1 105 ? 17.510 15.041 -30.955 1.00 58.38 105 ASP A O 1
ATOM 860 N N . THR A 1 106 ? 17.996 12.873 -31.000 1.00 64.06 106 THR A N 1
ATOM 861 C CA . THR A 1 106 ? 17.514 12.639 -29.620 1.00 64.06 106 THR A CA 1
ATOM 862 C C . THR A 1 106 ? 18.327 11.548 -28.945 1.00 64.06 106 THR A C 1
ATOM 864 O O . THR A 1 106 ? 18.312 10.399 -29.389 1.00 64.06 106 THR A O 1
ATOM 867 N N . SER A 1 107 ? 18.999 11.892 -27.849 1.00 77.31 107 SER A N 1
ATOM 868 C CA . SER A 1 107 ? 19.703 10.922 -27.027 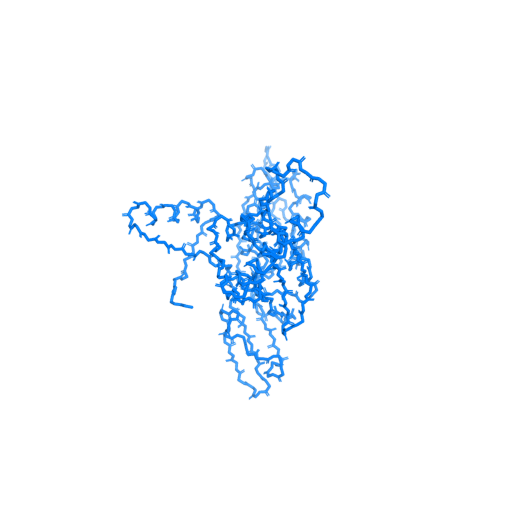1.00 77.31 107 SER A CA 1
ATOM 869 C C . SER A 1 107 ? 18.706 10.190 -26.121 1.00 77.31 107 SER A C 1
ATOM 871 O O . SER A 1 107 ? 18.040 10.758 -25.247 1.00 77.31 107 SER A O 1
ATOM 873 N N . ARG A 1 108 ? 18.513 8.902 -26.407 1.00 84.06 108 ARG A N 1
ATOM 874 C CA . ARG A 1 108 ? 17.671 8.006 -25.608 1.00 84.06 108 ARG A CA 1
ATOM 875 C C . ARG A 1 108 ? 18.569 7.012 -24.903 1.00 84.06 108 ARG A C 1
ATOM 877 O O . ARG A 1 108 ? 19.551 6.557 -25.476 1.00 84.06 108 ARG A O 1
ATOM 884 N N . ALA A 1 109 ? 18.199 6.627 -23.697 1.00 86.38 109 ALA A N 1
ATOM 885 C CA . ALA A 1 109 ? 18.840 5.545 -22.982 1.00 86.38 109 ALA A CA 1
ATOM 886 C C . ALA A 1 109 ? 17.834 4.438 -22.701 1.00 86.38 109 ALA A C 1
ATOM 888 O O . ALA A 1 109 ? 16.665 4.680 -22.396 1.00 86.38 109 ALA A O 1
ATOM 889 N N . VAL A 1 110 ? 18.328 3.219 -22.816 1.00 90.06 110 VAL A N 1
ATOM 890 C CA . VAL A 1 110 ? 17.688 2.008 -22.338 1.00 90.06 110 VAL A CA 1
ATOM 891 C C . VAL A 1 110 ? 18.366 1.643 -21.031 1.00 90.06 110 VAL A C 1
ATOM 893 O O . VAL A 1 110 ? 19.588 1.522 -20.984 1.00 90.06 110 VAL A O 1
ATOM 896 N N . ILE A 1 111 ? 17.579 1.502 -19.977 1.00 90.94 111 ILE A N 1
ATOM 897 C CA . ILE A 1 111 ? 18.049 1.163 -18.642 1.00 90.94 111 ILE A CA 1
ATOM 898 C C . ILE A 1 111 ? 17.508 -0.225 -18.298 1.00 90.94 111 ILE A C 1
ATOM 900 O O . ILE A 1 111 ? 16.300 -0.436 -18.366 1.00 90.94 111 ILE A O 1
ATOM 904 N N . GLU A 1 112 ? 18.395 -1.142 -17.930 1.00 91.81 112 GLU A N 1
ATOM 905 C CA . GLU A 1 112 ? 18.084 -2.522 -17.547 1.00 91.81 112 GLU A CA 1
ATOM 906 C C . GLU A 1 112 ? 18.259 -2.682 -16.036 1.00 91.81 112 GLU A C 1
ATOM 908 O O . GLU A 1 112 ? 19.323 -2.382 -15.477 1.00 91.81 112 GLU A O 1
ATOM 913 N N . TYR A 1 113 ? 17.200 -3.132 -15.371 1.00 92.75 113 TYR A N 1
ATOM 914 C CA . TYR A 1 113 ? 17.157 -3.373 -13.934 1.00 92.75 113 TYR A CA 1
ATOM 915 C C . TYR A 1 113 ? 16.481 -4.699 -13.640 1.00 92.75 113 TYR A C 1
ATOM 917 O O . TYR A 1 113 ? 15.458 -5.023 -14.223 1.00 92.75 113 TYR A O 1
ATOM 925 N N . GLU A 1 114 ? 16.957 -5.398 -12.620 1.00 92.44 114 GLU A N 1
ATOM 926 C CA . GLU A 1 114 ? 16.194 -6.495 -12.040 1.00 92.44 114 GLU A CA 1
ATOM 927 C C . GLU A 1 114 ? 15.415 -5.987 -10.835 1.00 92.44 114 GLU A C 1
ATOM 929 O O . GLU A 1 114 ? 15.994 -5.394 -9.922 1.00 92.44 114 GLU A O 1
ATOM 934 N N . MET A 1 115 ? 14.112 -6.240 -10.781 1.00 90.88 115 MET A N 1
ATOM 935 C CA . MET A 1 115 ? 13.309 -5.852 -9.624 1.00 90.88 115 MET A CA 1
ATOM 936 C C . MET A 1 115 ? 12.204 -6.864 -9.315 1.00 90.88 115 MET A C 1
ATOM 938 O O . MET A 1 115 ? 11.724 -7.568 -10.208 1.00 90.88 115 MET A O 1
ATOM 942 N N . PRO A 1 116 ? 11.751 -6.944 -8.055 1.00 90.56 116 PRO A N 1
ATOM 943 C CA . PRO A 1 116 ? 10.640 -7.809 -7.702 1.00 90.56 116 PRO A CA 1
ATOM 944 C C . PRO A 1 116 ? 9.326 -7.297 -8.304 1.00 90.56 116 PRO A C 1
ATOM 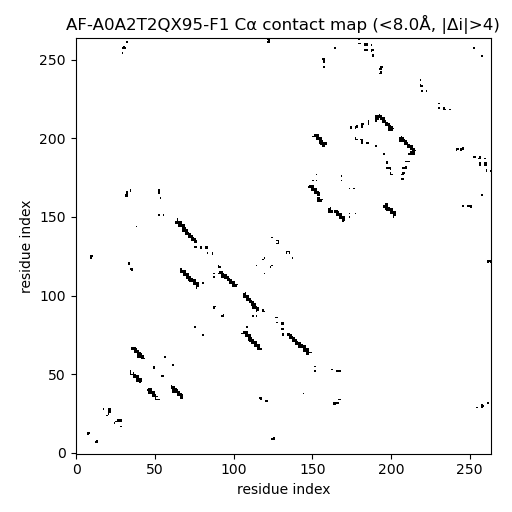946 O O . PRO A 1 116 ? 9.011 -6.102 -8.262 1.00 90.56 116 PRO A O 1
ATOM 949 N N . LEU A 1 117 ? 8.497 -8.221 -8.798 1.00 87.19 117 LEU A N 1
ATOM 950 C CA . LEU A 1 117 ? 7.207 -7.900 -9.416 1.00 87.19 117 LEU A CA 1
ATOM 951 C C . LEU A 1 117 ? 6.282 -7.115 -8.468 1.00 87.19 117 LEU A C 1
ATOM 953 O O . LEU A 1 117 ? 5.522 -6.257 -8.913 1.00 87.19 117 LEU A O 1
ATOM 957 N N . ALA A 1 118 ? 6.358 -7.370 -7.157 1.00 84.12 118 ALA A N 1
ATOM 958 C CA . ALA A 1 118 ? 5.558 -6.663 -6.155 1.00 84.12 118 ALA A CA 1
ATOM 959 C C . ALA A 1 118 ? 5.810 -5.143 -6.173 1.00 84.12 118 ALA A C 1
ATOM 961 O O . ALA A 1 118 ? 4.886 -4.346 -5.977 1.00 84.12 118 ALA A O 1
ATOM 962 N N . GLY A 1 119 ? 7.051 -4.739 -6.465 1.00 80.81 119 GLY A N 1
ATOM 963 C CA . GLY A 1 119 ? 7.451 -3.341 -6.589 1.00 80.81 119 GLY A CA 1
ATOM 964 C C . GLY A 1 119 ? 6.955 -2.689 -7.880 1.00 80.81 119 GLY A C 1
ATOM 965 O O . GLY A 1 119 ? 6.623 -1.502 -7.853 1.00 80.81 119 GLY A O 1
ATOM 966 N N . LEU A 1 120 ? 6.862 -3.472 -8.962 1.00 83.00 120 LEU A N 1
ATOM 967 C CA . LEU A 1 120 ? 6.448 -3.036 -10.300 1.00 83.00 120 LEU A CA 1
ATOM 968 C C . LEU A 1 120 ? 4.929 -2.872 -10.424 1.00 83.00 120 LEU A C 1
ATOM 970 O O . LEU A 1 120 ? 4.459 -1.918 -11.035 1.00 83.00 120 LEU A O 1
ATOM 974 N N . ILE A 1 121 ? 4.131 -3.763 -9.830 1.00 79.19 121 ILE A N 1
ATOM 975 C CA . ILE A 1 121 ? 2.666 -3.681 -9.971 1.00 79.19 121 ILE A CA 1
ATOM 976 C C . ILE A 1 121 ? 2.080 -2.517 -9.151 1.00 79.19 121 ILE A C 1
ATOM 978 O O . ILE A 1 121 ? 1.037 -1.964 -9.501 1.00 79.19 121 ILE A O 1
ATOM 982 N N . THR A 1 122 ? 2.740 -2.120 -8.062 1.00 73.50 122 THR A N 1
ATOM 983 C CA . THR A 1 122 ? 2.227 -1.083 -7.159 1.00 73.50 122 THR A CA 1
ATOM 984 C C . THR A 1 122 ? 2.774 0.296 -7.521 1.00 73.50 122 THR A C 1
ATOM 986 O O . THR A 1 122 ? 3.882 0.660 -7.119 1.00 73.50 122 THR A O 1
ATOM 989 N N . ASP A 1 123 ? 1.970 1.078 -8.255 1.00 73.94 123 ASP A N 1
ATOM 990 C CA . ASP A 1 123 ? 2.169 2.524 -8.480 1.00 73.94 123 ASP A CA 1
ATOM 991 C C . ASP A 1 123 ? 3.476 2.900 -9.238 1.00 73.94 123 ASP A C 1
ATOM 993 O O . ASP A 1 123 ? 3.825 4.060 -9.451 1.00 73.94 123 ASP A O 1
ATOM 997 N N . PHE A 1 124 ? 4.195 1.902 -9.758 1.00 82.12 124 PHE A N 1
ATOM 998 C CA . PHE A 1 124 ? 5.418 2.120 -10.528 1.00 82.12 124 PHE A CA 1
ATOM 999 C C . PHE A 1 124 ? 5.147 2.803 -11.870 1.00 82.12 124 PHE A C 1
ATOM 1001 O O . PHE A 1 124 ? 5.860 3.731 -12.238 1.00 82.12 124 PHE A O 1
ATOM 1008 N N . TYR A 1 125 ? 4.113 2.363 -12.596 1.00 82.81 125 TYR A N 1
ATOM 1009 C CA . TYR A 1 125 ? 3.802 2.887 -13.927 1.00 82.81 125 TYR A CA 1
ATOM 1010 C C . TYR A 1 125 ? 3.465 4.384 -13.891 1.00 82.81 125 TYR A C 1
ATOM 1012 O O . TYR A 1 125 ? 4.011 5.163 -14.674 1.00 82.81 125 TYR A O 1
ATOM 1020 N N . ASP A 1 126 ? 2.627 4.803 -12.942 1.00 82.31 126 ASP A N 1
ATOM 1021 C CA . ASP A 1 126 ? 2.214 6.201 -12.808 1.00 82.31 126 ASP A CA 1
ATOM 1022 C C . ASP A 1 126 ? 3.381 7.087 -12.359 1.00 82.31 126 ASP A C 1
ATOM 1024 O O . ASP A 1 126 ? 3.633 8.136 -12.962 1.00 82.31 126 ASP A O 1
ATOM 1028 N N . LYS A 1 127 ? 4.184 6.633 -11.386 1.00 85.56 127 LYS A N 1
ATOM 1029 C CA . LYS A 1 127 ? 5.396 7.357 -10.984 1.00 85.56 127 LYS A CA 1
ATOM 1030 C C . LYS A 1 127 ? 6.444 7.425 -12.089 1.00 85.56 127 LYS A C 1
ATOM 1032 O O . LYS A 1 127 ? 7.072 8.470 -12.251 1.00 85.56 127 LYS A O 1
ATOM 1037 N N . LEU A 1 128 ? 6.613 6.368 -12.882 1.00 87.62 128 LEU A N 1
ATOM 1038 C CA . LEU A 1 128 ? 7.526 6.354 -14.024 1.00 87.62 128 LEU A CA 1
ATOM 1039 C C . LEU A 1 128 ? 7.100 7.381 -15.079 1.00 87.62 128 LEU A C 1
ATOM 1041 O O . LEU A 1 128 ? 7.922 8.161 -15.573 1.00 87.62 128 LEU A O 1
ATOM 1045 N N . LYS A 1 129 ? 5.805 7.426 -15.406 1.00 87.00 129 LYS A N 1
ATOM 1046 C CA . LYS A 1 129 ? 5.255 8.418 -16.335 1.00 87.00 129 LYS A CA 1
ATOM 1047 C C . LYS A 1 129 ? 5.377 9.833 -15.775 1.00 87.00 129 LYS A C 1
ATOM 1049 O O . LYS A 1 129 ? 5.794 10.723 -16.510 1.00 87.00 129 LYS A O 1
ATOM 1054 N N . SER A 1 130 ? 5.132 10.045 -14.484 1.00 87.38 130 SER A N 1
ATOM 1055 C CA . SER A 1 130 ? 5.328 11.350 -13.841 1.00 87.38 130 SER A CA 1
ATOM 1056 C C . SER A 1 130 ? 6.797 11.797 -13.858 1.00 87.38 130 SER A C 1
ATOM 1058 O O . SER A 1 130 ? 7.090 12.941 -14.202 1.00 87.38 130 SER A O 1
ATOM 1060 N N . ALA A 1 131 ? 7.736 10.902 -13.540 1.00 86.94 131 ALA A N 1
ATOM 1061 C CA . ALA A 1 131 ? 9.172 11.194 -13.492 1.00 86.94 131 ALA A CA 1
ATOM 1062 C C . ALA A 1 131 ? 9.774 11.522 -14.869 1.00 86.94 131 ALA A C 1
ATOM 1064 O O . ALA A 1 131 ? 10.756 12.260 -14.955 1.00 86.94 131 ALA A O 1
ATOM 1065 N N . SER A 1 132 ? 9.169 10.988 -15.932 1.00 85.06 132 SER A N 1
ATOM 1066 C CA . SER A 1 132 ? 9.613 11.137 -17.322 1.00 85.06 132 SER A CA 1
ATOM 1067 C C . SER A 1 132 ? 8.728 12.057 -18.165 1.00 85.06 132 SER A C 1
ATOM 1069 O O . SER A 1 132 ? 8.882 12.089 -19.383 1.00 85.06 132 SER A O 1
ATOM 1071 N N . LYS A 1 133 ? 7.751 12.755 -17.565 1.00 84.50 133 LYS A N 1
ATOM 1072 C CA . LYS A 1 133 ? 6.708 13.523 -18.282 1.00 84.50 133 LYS A CA 1
ATOM 1073 C C . LYS A 1 133 ? 5.989 12.722 -19.384 1.00 84.50 133 LYS A C 1
ATOM 1075 O O . LYS A 1 133 ? 5.543 13.279 -20.382 1.00 84.50 133 LYS A O 1
ATOM 1080 N N . GLY A 1 134 ? 5.889 11.408 -19.209 1.00 84.38 134 GLY A N 1
ATOM 1081 C CA . GLY A 1 134 ? 5.217 10.487 -20.120 1.00 84.38 134 GLY A CA 1
ATOM 1082 C C . GLY A 1 134 ? 6.113 9.821 -21.166 1.00 84.38 134 GLY A C 1
ATOM 1083 O O . GLY A 1 134 ? 5.659 8.869 -21.806 1.00 84.38 134 GLY A O 1
ATOM 1084 N N . TYR A 1 135 ? 7.370 10.257 -21.308 1.00 85.44 135 TYR A N 1
ATOM 1085 C CA . TYR A 1 135 ? 8.282 9.778 -22.351 1.00 85.44 135 TYR A CA 1
ATOM 1086 C C . TYR A 1 135 ? 8.894 8.402 -22.070 1.00 85.44 135 TYR A C 1
ATOM 1088 O O . TYR A 1 135 ? 9.346 7.750 -23.012 1.00 85.44 135 TYR A O 1
ATOM 1096 N N . ALA A 1 136 ? 8.906 7.940 -20.815 1.00 87.81 136 ALA A N 1
ATOM 1097 C CA . ALA A 1 136 ? 9.464 6.631 -20.500 1.00 87.81 136 ALA A CA 1
ATOM 1098 C C . ALA A 1 136 ? 8.529 5.494 -20.930 1.00 87.81 136 ALA A C 1
AT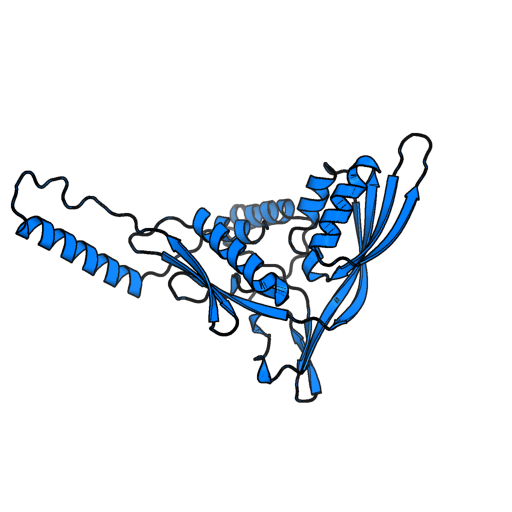OM 1100 O O . ALA A 1 136 ? 7.316 5.563 -20.714 1.00 87.81 136 ALA A O 1
ATOM 1101 N N . SER A 1 137 ? 9.088 4.435 -21.504 1.00 87.38 137 SER A N 1
ATOM 1102 C CA . SER A 1 137 ? 8.383 3.185 -21.816 1.00 87.38 137 SER A CA 1
ATOM 1103 C C . SER A 1 137 ? 8.949 2.057 -20.966 1.00 87.38 137 SER A C 1
ATOM 1105 O O . SER A 1 137 ? 10.138 2.067 -20.674 1.00 87.38 137 SER A O 1
ATOM 1107 N N . LEU A 1 138 ? 8.095 1.119 -20.565 1.00 89.75 138 LEU A N 1
ATOM 1108 C CA . LEU A 1 138 ? 8.428 0.019 -19.666 1.00 89.75 138 LEU A CA 1
ATOM 1109 C C . LEU A 1 138 ? 8.161 -1.307 -20.373 1.00 89.75 138 LEU A C 1
ATOM 1111 O O . LEU A 1 138 ? 7.039 -1.534 -20.827 1.00 89.75 138 LEU A O 1
ATOM 1115 N N . ASN A 1 139 ? 9.165 -2.171 -20.407 1.00 90.31 139 ASN A N 1
ATOM 1116 C CA . ASN A 1 139 ? 9.034 -3.580 -20.739 1.00 90.31 139 ASN A CA 1
ATOM 1117 C C . ASN A 1 139 ? 9.540 -4.414 -19.556 1.00 90.31 139 ASN A C 1
ATOM 1119 O O . ASN A 1 139 ? 10.427 -3.967 -18.828 1.00 90.31 139 ASN A O 1
ATOM 1123 N N . TYR A 1 140 ? 8.955 -5.588 -19.328 1.00 90.75 140 TYR A N 1
ATOM 1124 C CA . TYR A 1 140 ? 9.428 -6.481 -18.278 1.00 90.75 140 TYR A CA 1
ATOM 1125 C C . TYR A 1 140 ? 9.251 -7.952 -18.641 1.00 90.75 140 TYR A C 1
ATOM 1127 O O . TYR A 1 140 ? 8.232 -8.344 -19.212 1.00 90.75 140 TYR A O 1
ATOM 1135 N N . GLU A 1 141 ? 10.224 -8.770 -18.257 1.00 91.38 141 GLU A N 1
ATOM 1136 C CA . GLU A 1 141 ? 10.246 -10.209 -18.502 1.00 91.38 141 GLU A CA 1
ATOM 1137 C C . GLU A 1 141 ? 10.538 -10.977 -17.215 1.00 91.38 141 GLU A C 1
ATOM 1139 O O . GLU A 1 141 ? 11.267 -10.520 -16.341 1.00 91.38 141 GLU A O 1
ATOM 1144 N N . PHE A 1 142 ? 9.947 -12.160 -17.070 1.00 91.69 142 PHE A N 1
ATOM 1145 C CA . PHE A 1 142 ? 10.169 -12.989 -15.889 1.00 91.69 142 PHE A CA 1
ATOM 1146 C C . PHE A 1 142 ? 11.538 -13.672 -15.948 1.00 91.69 142 PHE A C 1
ATOM 1148 O O . PHE A 1 142 ? 11.818 -14.396 -16.901 1.00 91.69 142 PHE A O 1
ATOM 1155 N N . ILE A 1 143 ? 12.338 -13.511 -14.890 1.00 91.69 143 ILE A N 1
ATOM 1156 C CA . ILE A 1 143 ? 13.650 -14.158 -14.760 1.00 91.69 143 ILE A CA 1
ATOM 1157 C C . ILE A 1 143 ? 13.520 -15.414 -13.897 1.00 91.69 143 ILE A C 1
ATOM 1159 O O . ILE A 1 143 ? 13.613 -16.547 -14.369 1.00 91.69 143 ILE A O 1
ATOM 1163 N N . GLU A 1 144 ? 13.323 -15.217 -12.593 1.00 91.75 144 GLU A N 1
ATOM 1164 C CA . GLU A 1 144 ? 13.394 -16.285 -11.604 1.00 91.75 144 GLU A CA 1
ATOM 1165 C C . GLU A 1 144 ? 12.621 -15.943 -10.325 1.00 91.75 144 GLU A C 1
ATOM 1167 O O . GLU A 1 144 ? 12.084 -14.851 -10.161 1.00 91.75 144 GLU A O 1
ATOM 1172 N N . ASN A 1 145 ? 12.542 -16.903 -9.399 1.00 90.19 145 ASN A N 1
ATOM 1173 C CA . ASN A 1 145 ? 11.966 -16.665 -8.075 1.00 90.19 145 ASN A CA 1
ATOM 1174 C C . ASN A 1 145 ? 13.085 -16.625 -7.033 1.00 90.19 145 ASN A C 1
ATOM 1176 O O . ASN A 1 145 ? 13.712 -17.659 -6.782 1.00 90.19 145 ASN A O 1
ATOM 1180 N N . ARG A 1 146 ? 13.292 -15.472 -6.394 1.00 90.62 146 ARG A N 1
ATOM 1181 C CA . ARG A 1 146 ? 14.322 -15.285 -5.359 1.00 90.62 146 ARG A CA 1
ATOM 1182 C C . ARG A 1 146 ? 13.704 -15.309 -3.959 1.00 90.62 146 ARG A C 1
ATOM 1184 O O . ARG A 1 146 ? 12.528 -14.969 -3.821 1.00 90.62 146 ARG A O 1
ATOM 1191 N N . PRO A 1 147 ? 14.446 -15.752 -2.928 1.00 89.62 147 PRO A N 1
ATOM 1192 C CA . PRO A 1 147 ? 13.970 -15.705 -1.550 1.00 89.62 147 PRO A CA 1
ATOM 1193 C C . PRO A 1 147 ? 13.756 -14.256 -1.095 1.00 89.62 147 PRO A C 1
ATOM 1195 O O . PRO A 1 147 ? 14.568 -13.388 -1.405 1.00 89.62 147 PRO A O 1
ATOM 1198 N N . ALA A 1 148 ? 12.671 -14.012 -0.364 1.00 87.38 148 ALA A N 1
ATOM 1199 C CA . ALA A 1 148 ? 12.326 -12.699 0.165 1.00 87.38 148 ALA A CA 1
ATOM 1200 C C . ALA A 1 148 ? 11.671 -12.816 1.546 1.00 87.38 148 ALA A C 1
ATOM 1202 O O . ALA A 1 148 ? 10.862 -13.712 1.792 1.00 87.38 148 ALA A O 1
ATOM 1203 N N . GLU A 1 149 ? 11.993 -11.877 2.432 1.00 87.06 149 GLU A N 1
ATOM 1204 C CA . GLU A 1 149 ? 11.371 -11.752 3.750 1.00 87.06 149 GLU A CA 1
ATOM 1205 C C . GLU A 1 149 ? 10.113 -10.892 3.634 1.00 87.06 149 GLU A C 1
ATOM 1207 O O . GLU A 1 149 ? 10.167 -9.670 3.467 1.00 87.06 149 GLU A O 1
ATOM 1212 N N . VAL A 1 150 ? 8.960 -11.561 3.654 1.00 87.25 150 VAL A N 1
ATOM 1213 C CA . VAL A 1 150 ? 7.652 -10.950 3.413 1.00 87.25 150 VAL A CA 1
ATOM 1214 C C . VAL A 1 150 ? 6.742 -11.203 4.602 1.00 87.25 150 VAL A C 1
ATOM 1216 O O . VAL A 1 150 ? 6.632 -12.317 5.115 1.00 87.25 150 VAL A O 1
ATOM 1219 N N . VAL A 1 151 ? 6.045 -10.155 5.018 1.00 87.81 151 VAL A N 1
ATOM 1220 C CA . VAL A 1 151 ? 5.117 -10.164 6.140 1.00 87.81 151 VAL A CA 1
ATOM 1221 C C . VAL A 1 151 ? 3.726 -9.757 5.673 1.00 87.81 151 VAL A C 1
ATOM 1223 O O . VAL A 1 151 ? 3.553 -8.941 4.765 1.00 87.81 151 VAL A O 1
ATOM 1226 N N . LYS A 1 152 ? 2.711 -10.345 6.303 1.00 88.56 152 LYS A N 1
ATOM 1227 C CA . LYS A 1 152 ? 1.317 -9.966 6.096 1.00 88.56 152 LYS A CA 1
ATOM 1228 C C . LYS A 1 152 ? 0.998 -8.738 6.938 1.00 88.56 152 LYS A C 1
ATOM 1230 O O . LYS A 1 152 ? 1.064 -8.801 8.164 1.00 88.56 152 LYS A O 1
ATOM 1235 N N . LEU A 1 153 ? 0.655 -7.649 6.262 1.00 89.75 153 LEU A N 1
ATOM 1236 C CA . LEU A 1 153 ? 0.180 -6.417 6.866 1.00 89.75 153 LEU A CA 1
ATOM 1237 C C . LEU A 1 153 ? -1.343 -6.389 6.780 1.00 89.75 153 LEU A C 1
ATOM 1239 O O . LEU A 1 153 ? -1.917 -6.331 5.692 1.00 89.75 153 LEU A O 1
ATOM 1243 N N . ASP A 1 154 ? -1.975 -6.441 7.943 1.00 90.06 154 ASP A N 1
ATOM 1244 C CA . ASP A 1 154 ? -3.417 -6.387 8.123 1.00 90.06 154 ASP A CA 1
ATOM 1245 C C . ASP A 1 154 ? -3.836 -4.964 8.503 1.00 90.06 154 ASP A C 1
ATOM 1247 O O . ASP A 1 154 ? -3.184 -4.304 9.312 1.00 90.06 154 ASP A O 1
ATOM 1251 N N . VAL A 1 155 ? -4.947 -4.486 7.946 1.00 89.81 155 VAL A N 1
ATOM 1252 C CA . VAL A 1 155 ? -5.512 -3.172 8.283 1.00 89.81 155 VAL A CA 1
ATOM 1253 C C . VAL A 1 155 ? -6.768 -3.371 9.119 1.00 89.81 155 VAL A C 1
ATOM 1255 O O . VAL A 1 155 ? -7.665 -4.123 8.737 1.00 89.81 155 VAL A O 1
ATOM 1258 N N . LEU A 1 156 ? -6.836 -2.685 10.258 1.00 89.75 156 LEU A N 1
ATOM 1259 C CA . LEU A 1 156 ? -7.989 -2.675 11.145 1.00 89.75 156 LEU A CA 1
ATOM 1260 C C . LEU A 1 156 ? -8.634 -1.291 11.155 1.00 89.75 156 LEU A C 1
ATOM 1262 O O . LEU A 1 156 ? -7.978 -0.279 11.417 1.00 89.75 156 LEU A O 1
ATOM 1266 N N . VAL A 1 157 ? -9.941 -1.251 10.928 1.00 88.12 157 VAL A N 1
ATOM 1267 C CA . VAL A 1 157 ? -10.766 -0.044 11.003 1.00 88.12 157 VAL A CA 1
ATOM 1268 C C . VAL A 1 157 ? -11.837 -0.289 12.053 1.00 88.12 157 VAL A C 1
ATOM 1270 O O . VAL A 1 157 ? -12.534 -1.290 12.011 1.00 88.12 157 VAL A O 1
ATOM 1273 N N . ALA A 1 158 ? -11.949 0.604 13.035 1.00 86.12 158 ALA A N 1
ATOM 1274 C CA . ALA A 1 158 ? -12.876 0.442 14.160 1.00 86.12 158 ALA A CA 1
ATOM 1275 C C . ALA A 1 158 ? -12.698 -0.872 14.959 1.00 86.12 158 ALA A C 1
ATOM 1277 O O . ALA A 1 158 ? -13.652 -1.345 15.558 1.00 86.12 158 ALA A O 1
ATOM 1278 N N . GLU A 1 159 ? -11.468 -1.401 15.032 1.00 83.94 159 GLU A N 1
ATOM 1279 C CA . GLU A 1 159 ? -11.137 -2.699 15.663 1.00 83.94 159 GLU A CA 1
ATOM 1280 C C . GLU A 1 159 ? -11.631 -3.926 14.869 1.00 83.94 159 GLU A C 1
ATOM 1282 O O . GLU A 1 159 ? -11.426 -5.058 15.301 1.00 83.94 159 GLU A O 1
ATOM 1287 N N . GLU A 1 160 ? -12.184 -3.719 13.671 1.00 85.31 160 GLU A N 1
ATOM 1288 C CA . GLU A 1 160 ? -12.540 -4.775 12.725 1.00 85.31 160 GLU A CA 1
ATOM 1289 C C . GLU A 1 160 ? -11.478 -4.897 11.631 1.00 85.31 160 GLU A C 1
ATOM 1291 O O . GLU A 1 160 ? -10.975 -3.899 11.106 1.00 85.31 160 GLU A O 1
ATOM 1296 N N . LYS A 1 161 ? -11.112 -6.135 11.292 1.00 86.62 161 LYS A N 1
ATOM 1297 C CA . LYS A 1 161 ? -10.148 -6.412 10.229 1.00 86.62 161 LYS A CA 1
ATOM 1298 C C . LYS A 1 161 ? -10.803 -6.216 8.865 1.00 86.62 161 LYS A C 1
ATOM 1300 O O . LYS A 1 161 ? -11.868 -6.763 8.599 1.00 86.62 161 LYS A O 1
ATOM 1305 N N . VAL A 1 162 ? -10.127 -5.474 7.994 1.00 85.19 162 VAL A N 1
ATOM 1306 C CA . VAL A 1 162 ? -10.567 -5.230 6.620 1.00 85.19 162 VAL A CA 1
ATOM 1307 C C . VAL A 1 162 ? -9.689 -6.043 5.675 1.00 85.19 162 VAL A C 1
ATOM 1309 O O . VAL A 1 162 ? -8.630 -5.593 5.231 1.00 85.19 162 VAL A O 1
ATOM 1312 N N . ASP A 1 163 ? -10.130 -7.259 5.358 1.00 80.31 163 ASP A N 1
ATOM 1313 C CA . ASP A 1 163 ? -9.336 -8.217 4.577 1.00 80.31 163 ASP A CA 1
ATOM 1314 C C . ASP A 1 163 ? -8.950 -7.680 3.190 1.00 80.31 163 ASP A C 1
ATOM 1316 O O . ASP A 1 163 ? -7.811 -7.836 2.755 1.00 80.31 163 ASP A O 1
ATOM 1320 N N . SER A 1 164 ? -9.841 -6.922 2.544 1.00 78.62 164 SER A N 1
ATOM 1321 C CA . SER A 1 164 ? -9.613 -6.305 1.227 1.00 78.62 164 SER A CA 1
ATOM 1322 C C . SER A 1 164 ? -8.434 -5.321 1.163 1.00 78.62 164 SER A C 1
ATOM 1324 O O . SER A 1 164 ? -7.949 -5.024 0.072 1.00 78.62 164 SER A O 1
ATOM 1326 N N . LEU A 1 165 ? -8.003 -4.784 2.311 1.00 82.12 165 LEU A N 1
ATOM 1327 C CA . LEU A 1 165 ? -6.869 -3.857 2.426 1.00 82.12 165 LEU A CA 1
ATOM 1328 C C . LEU A 1 165 ? -5.592 -4.543 2.925 1.00 82.12 165 LEU A C 1
ATOM 1330 O O . LEU A 1 165 ? -4.544 -3.901 3.016 1.00 82.12 165 LEU A O 1
ATOM 1334 N N . SER A 1 166 ? -5.670 -5.832 3.256 1.00 84.44 166 SER A N 1
ATOM 1335 C CA . SER A 1 166 ? -4.511 -6.587 3.712 1.00 84.44 166 SER A CA 1
ATOM 1336 C C . SER A 1 166 ? -3.559 -6.818 2.540 1.00 84.44 166 SER A C 1
ATOM 1338 O O . SER A 1 166 ? -3.980 -7.113 1.423 1.00 84.44 166 SER A O 1
ATOM 1340 N N . THR A 1 167 ? -2.260 -6.672 2.780 1.00 85.38 167 THR A N 1
ATOM 1341 C CA . THR A 1 167 ? -1.232 -6.737 1.734 1.00 85.38 167 THR A CA 1
ATOM 1342 C C . THR A 1 167 ? -0.006 -7.475 2.241 1.00 85.38 167 THR A C 1
ATOM 1344 O O . THR A 1 167 ? 0.324 -7.441 3.425 1.00 85.38 167 THR A O 1
ATOM 1347 N N . LEU A 1 168 ? 0.693 -8.135 1.325 1.00 86.75 168 LEU A N 1
ATOM 1348 C CA . LEU A 1 168 ? 2.021 -8.679 1.580 1.00 86.75 168 LEU A CA 1
ATOM 1349 C C . LEU A 1 168 ? 3.048 -7.579 1.311 1.00 86.75 168 LEU A C 1
ATOM 1351 O O . LEU A 1 168 ? 2.957 -6.881 0.301 1.00 86.75 168 LEU A O 1
ATOM 1355 N N . VAL A 1 169 ? 3.965 -7.371 2.249 1.00 87.69 169 VAL A N 1
ATOM 1356 C CA . VAL A 1 169 ? 5.000 -6.331 2.181 1.00 87.69 169 VAL A CA 1
ATOM 1357 C C . VAL A 1 169 ? 6.317 -6.897 2.680 1.00 87.69 169 VAL A C 1
ATOM 1359 O O . VAL A 1 169 ? 6.320 -7.804 3.509 1.00 87.69 169 VAL A O 1
ATOM 1362 N N . TRP A 1 170 ? 7.439 -6.362 2.204 1.00 88.50 170 TRP A N 1
ATOM 1363 C CA . TRP A 1 170 ? 8.733 -6.700 2.793 1.00 88.50 170 TRP A CA 1
ATOM 1364 C C . TRP A 1 170 ? 8.799 -6.230 4.244 1.00 88.50 170 TRP A C 1
ATOM 1366 O O . TRP A 1 170 ? 8.275 -5.161 4.573 1.00 88.50 170 TRP A O 1
ATOM 1376 N N . GLU A 1 171 ? 9.461 -7.010 5.094 1.00 87.31 171 GLU A N 1
ATOM 1377 C CA . GLU A 1 171 ? 9.568 -6.714 6.525 1.00 87.31 171 GLU A CA 1
ATOM 1378 C C . GLU A 1 171 ? 10.173 -5.327 6.785 1.00 87.31 171 GLU A C 1
ATOM 1380 O O . GLU A 1 171 ? 9.569 -4.526 7.502 1.00 87.31 171 GLU A O 1
ATOM 1385 N N . ASP A 1 172 ? 11.262 -4.986 6.091 1.00 88.31 172 ASP A N 1
ATOM 1386 C CA . ASP A 1 172 ? 11.941 -3.684 6.200 1.00 88.31 172 ASP A CA 1
ATOM 1387 C C . ASP A 1 172 ? 11.025 -2.484 5.916 1.00 88.31 172 ASP A C 1
ATOM 1389 O O . ASP A 1 172 ? 11.158 -1.420 6.516 1.00 88.31 172 ASP A O 1
ATOM 1393 N N . GLN A 1 173 ? 10.093 -2.640 4.971 1.00 86.44 173 GLN A N 1
ATOM 1394 C CA . GLN A 1 173 ? 9.212 -1.561 4.508 1.00 86.44 173 GLN A CA 1
ATOM 1395 C C . GLN A 1 173 ? 7.847 -1.579 5.199 1.00 86.44 173 GLN A C 1
ATOM 1397 O O . GLN A 1 173 ? 7.005 -0.714 4.946 1.00 86.44 173 GLN A O 1
ATOM 1402 N N . SER A 1 174 ? 7.609 -2.552 6.077 1.00 89.06 174 SER A N 1
ATOM 1403 C CA . SER A 1 174 ? 6.300 -2.797 6.673 1.00 89.06 174 SER A CA 1
ATOM 1404 C C . SER A 1 174 ? 5.785 -1.599 7.479 1.00 89.06 174 SER A C 1
ATOM 1406 O O . SER A 1 174 ? 4.615 -1.234 7.350 1.00 89.06 174 SER A O 1
ATOM 1408 N N . TYR A 1 175 ? 6.662 -0.919 8.227 1.00 90.44 175 TYR A N 1
ATOM 1409 C CA . TYR A 1 175 ? 6.313 0.283 8.986 1.00 90.44 175 TYR A CA 1
ATOM 1410 C C . TYR A 1 175 ? 5.940 1.460 8.078 1.00 90.44 175 TYR A C 1
ATOM 1412 O O . TYR A 1 175 ? 4.887 2.068 8.264 1.00 90.44 175 TYR A O 1
ATOM 1420 N N . GLU A 1 176 ? 6.778 1.776 7.086 1.00 89.75 176 GLU A N 1
ATOM 1421 C CA . GLU A 1 176 ? 6.551 2.913 6.186 1.00 89.75 176 GLU A CA 1
ATOM 1422 C C . GLU A 1 176 ? 5.272 2.716 5.366 1.00 89.75 176 GLU A C 1
ATOM 1424 O O . GLU A 1 176 ? 4.437 3.619 5.269 1.00 89.75 176 GLU A O 1
ATOM 1429 N N . VAL A 1 177 ? 5.084 1.511 4.822 1.00 87.50 177 VAL A N 1
ATOM 1430 C CA . VAL A 1 177 ? 3.886 1.157 4.061 1.00 87.50 177 VAL A CA 1
ATOM 1431 C C . VAL A 1 177 ? 2.651 1.189 4.955 1.00 87.50 177 VAL A C 1
ATOM 1433 O O . VAL A 1 177 ? 1.655 1.808 4.587 1.00 87.50 177 VAL A O 1
ATOM 1436 N N . GLY A 1 178 ? 2.713 0.583 6.143 1.00 89.94 178 GLY A N 1
ATOM 1437 C CA . GLY A 1 178 ? 1.609 0.608 7.101 1.00 89.94 178 GLY A CA 1
ATOM 1438 C C . GLY A 1 178 ? 1.224 2.024 7.507 1.00 89.94 178 GLY A C 1
ATOM 1439 O O . GLY A 1 178 ? 0.040 2.348 7.569 1.00 89.94 178 GLY A O 1
ATOM 1440 N N . ARG A 1 179 ? 2.215 2.895 7.716 1.00 91.38 179 ARG A N 1
ATOM 1441 C CA . ARG A 1 179 ? 1.980 4.293 8.062 1.00 91.38 179 ARG A CA 1
ATOM 1442 C C . ARG A 1 179 ? 1.278 5.050 6.940 1.00 91.38 179 ARG A C 1
ATOM 1444 O O . ARG A 1 179 ? 0.258 5.677 7.208 1.00 91.38 179 ARG A O 1
ATOM 1451 N N . LYS A 1 180 ? 1.762 4.925 5.700 1.00 89.38 180 LYS A N 1
ATOM 1452 C CA . LYS A 1 180 ? 1.130 5.543 4.523 1.00 89.38 180 LYS A CA 1
ATOM 1453 C C . LYS A 1 180 ? -0.317 5.088 4.353 1.00 89.38 180 LYS A C 1
ATOM 1455 O O . LYS A 1 180 ? -1.186 5.926 4.172 1.00 89.38 180 LYS A O 1
ATOM 1460 N N . ILE A 1 181 ? -0.593 3.786 4.482 1.00 88.62 181 ILE A N 1
ATOM 1461 C CA . ILE A 1 181 ? -1.962 3.252 4.376 1.00 88.62 181 ILE A CA 1
ATOM 1462 C C . ILE A 1 181 ? -2.874 3.882 5.434 1.00 88.62 181 ILE A C 1
ATOM 1464 O O . ILE A 1 181 ? -3.976 4.324 5.118 1.00 88.62 181 ILE A O 1
ATOM 1468 N N . VAL A 1 182 ? -2.420 3.925 6.689 1.00 91.81 182 VAL A N 1
ATOM 1469 C CA . VAL A 1 182 ? -3.198 4.490 7.797 1.00 91.81 182 VAL A CA 1
ATOM 1470 C C . VAL A 1 182 ? -3.460 5.985 7.582 1.00 91.81 182 VAL A C 1
ATOM 1472 O O . VAL A 1 182 ? -4.603 6.411 7.744 1.00 91.81 182 VAL A O 1
ATOM 1475 N N . ASP A 1 183 ? -2.442 6.746 7.166 1.00 91.12 183 ASP A N 1
ATOM 1476 C CA . ASP A 1 183 ? -2.549 8.185 6.899 1.00 91.12 183 ASP A CA 1
ATOM 1477 C C . ASP A 1 183 ? -3.499 8.472 5.714 1.00 91.12 183 ASP A C 1
ATOM 1479 O O . ASP A 1 183 ? -4.432 9.267 5.854 1.00 91.12 183 ASP A O 1
ATOM 1483 N N . SER A 1 184 ? -3.376 7.751 4.592 1.00 88.12 184 SER A N 1
ATOM 1484 C CA . SER A 1 184 ? -4.271 7.895 3.429 1.00 88.12 184 SER A CA 1
ATOM 1485 C C . SER A 1 184 ? -5.726 7.530 3.740 1.00 88.12 184 SER A C 1
ATOM 1487 O O . SER A 1 184 ? -6.662 8.204 3.292 1.00 88.12 184 SER A O 1
ATOM 1489 N N . LEU A 1 185 ? -5.949 6.483 4.541 1.00 87.69 185 LEU A N 1
ATOM 1490 C CA . LEU A 1 185 ? -7.289 6.133 5.015 1.00 87.69 185 LEU A CA 1
ATOM 1491 C C . LEU A 1 185 ? -7.848 7.222 5.928 1.00 87.69 185 LEU A C 1
ATOM 1493 O O . LEU A 1 185 ? -9.041 7.514 5.875 1.00 87.69 185 LEU A O 1
ATOM 1497 N N . ALA A 1 186 ? -7.014 7.845 6.759 1.00 87.75 186 ALA A N 1
ATOM 1498 C CA . ALA A 1 186 ? -7.490 8.860 7.680 1.00 87.75 186 ALA A CA 1
ATOM 1499 C C . ALA A 1 186 ? -7.896 10.173 7.005 1.00 87.75 186 ALA A C 1
ATOM 1501 O O . ALA A 1 186 ? -8.789 10.859 7.510 1.00 87.75 186 ALA A O 1
ATOM 1502 N N . GLU A 1 187 ? -7.266 10.511 5.882 1.00 87.31 187 GLU A N 1
ATOM 1503 C CA . GLU A 1 187 ? -7.616 11.680 5.071 1.00 87.31 187 GLU A CA 1
ATOM 1504 C C . GLU A 1 187 ? -8.912 11.476 4.279 1.00 87.31 187 GLU A C 1
ATOM 1506 O O . GLU A 1 187 ? -9.707 12.405 4.141 1.00 87.31 187 GLU A O 1
ATOM 1511 N N . THR A 1 188 ? -9.147 10.256 3.794 1.00 85.12 188 THR A N 1
ATOM 1512 C CA . THR A 1 188 ? -10.302 9.931 2.941 1.00 85.12 188 THR A CA 1
ATOM 1513 C C . THR A 1 188 ? -11.547 9.520 3.723 1.00 85.12 188 THR A C 1
ATOM 1515 O O . THR A 1 188 ? -12.670 9.745 3.267 1.00 85.12 188 THR A O 1
ATOM 1518 N N . LEU A 1 189 ? -11.392 8.936 4.915 1.00 85.50 189 LEU A N 1
ATOM 1519 C CA . LEU A 1 189 ? -12.532 8.468 5.697 1.00 85.50 189 LEU A CA 1
ATOM 1520 C C . LEU A 1 189 ? -13.330 9.631 6.312 1.00 85.50 189 LEU A C 1
ATOM 1522 O O . LEU A 1 189 ? -12.780 10.497 7.003 1.00 85.50 189 LEU A O 1
ATOM 1526 N N . PRO A 1 190 ? -14.669 9.637 6.167 1.00 83.12 190 PRO A N 1
ATOM 1527 C CA . PRO A 1 190 ? -15.496 10.661 6.777 1.00 83.12 190 PRO A CA 1
ATOM 1528 C C . PRO A 1 190 ? -15.492 10.529 8.304 1.00 83.12 190 PRO A C 1
ATOM 1530 O O . PRO A 1 190 ? -15.611 9.446 8.880 1.00 83.12 190 PRO A O 1
ATOM 1533 N N . ARG A 1 191 ? -15.439 11.673 8.997 1.00 83.94 191 ARG A N 1
ATOM 1534 C CA . ARG A 1 191 ? -15.564 11.696 10.461 1.00 83.94 191 ARG A CA 1
ATOM 1535 C C . ARG A 1 191 ? -16.925 11.152 10.907 1.00 83.94 191 ARG A C 1
ATOM 1537 O O . 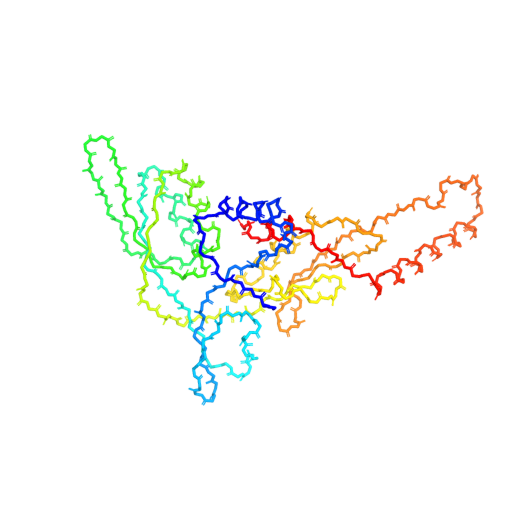ARG A 1 191 ? -17.968 11.699 10.538 1.00 83.94 191 ARG A O 1
ATOM 1544 N N . GLN A 1 192 ? -16.890 10.163 11.796 1.00 85.88 192 GLN A N 1
ATOM 1545 C CA . GLN A 1 192 ? -18.066 9.540 12.405 1.00 85.88 192 GLN A CA 1
ATOM 1546 C C . GLN A 1 192 ? -18.474 10.211 13.727 1.00 85.88 192 GLN A C 1
ATOM 1548 O O . GLN A 1 192 ? -17.767 11.069 14.258 1.00 85.88 192 GLN A O 1
ATOM 1553 N N . GLN A 1 193 ? -19.631 9.840 14.290 1.00 84.56 193 GLN A N 1
ATOM 1554 C CA . GLN A 1 193 ? -20.098 10.347 15.598 1.00 84.56 193 GLN A CA 1
ATOM 1555 C C . GLN A 1 193 ? -19.282 9.810 16.788 1.00 84.56 193 GLN A C 1
ATOM 1557 O O . GLN A 1 193 ? -19.364 10.351 17.896 1.00 84.56 193 GLN A O 1
ATOM 1562 N N . PHE A 1 194 ? -18.470 8.777 16.568 1.00 84.56 194 PHE A N 1
ATOM 1563 C CA . PHE A 1 194 ? -17.543 8.191 17.534 1.00 84.56 194 PHE A CA 1
ATOM 1564 C C . PHE A 1 194 ? -16.090 8.327 17.056 1.00 84.56 194 PHE A C 1
ATOM 1566 O O . PHE A 1 194 ? -15.825 8.759 15.936 1.00 84.56 194 PHE A O 1
ATOM 1573 N N . LYS A 1 195 ? -15.136 8.047 17.953 1.00 85.19 195 LYS A N 1
ATOM 1574 C CA . LYS A 1 195 ? -13.707 8.106 17.630 1.00 85.19 195 LYS A CA 1
ATOM 1575 C C . LYS A 1 195 ? -13.369 6.893 16.767 1.00 85.19 195 LYS A C 1
ATOM 1577 O O . LYS A 1 195 ? -13.473 5.771 17.257 1.00 85.19 195 LYS A O 1
ATOM 1582 N N . LEU A 1 196 ? -12.959 7.129 15.527 1.00 87.56 196 LEU A N 1
ATOM 1583 C CA . LEU A 1 196 ? -12.535 6.062 14.628 1.00 87.56 196 LEU A CA 1
ATOM 1584 C C . LEU A 1 196 ? -11.058 5.765 14.872 1.00 87.56 196 LEU A C 1
ATOM 1586 O O . LEU A 1 196 ? -10.240 6.687 14.896 1.00 87.56 196 LEU A O 1
ATOM 1590 N N . LYS A 1 197 ? -10.724 4.493 15.085 1.00 89.44 197 LYS A N 1
ATOM 1591 C CA . LYS A 1 197 ? -9.340 4.020 15.140 1.00 89.44 197 LYS A CA 1
ATOM 1592 C C . LYS A 1 197 ? -9.023 3.327 13.820 1.00 89.44 197 LYS A C 1
ATOM 1594 O O . LYS A 1 197 ? -9.802 2.477 13.401 1.00 89.44 197 LYS A O 1
ATOM 1599 N N . ILE A 1 198 ? -7.911 3.703 13.206 1.00 91.56 198 ILE A N 1
ATOM 1600 C CA . ILE A 1 198 ? -7.365 3.064 12.010 1.00 91.56 198 ILE A CA 1
ATOM 1601 C C . ILE A 1 198 ? -5.987 2.551 12.405 1.00 91.56 198 ILE A C 1
ATOM 1603 O O . ILE A 1 198 ? -5.198 3.300 12.987 1.00 91.56 198 ILE A O 1
ATOM 1607 N N . GLN A 1 199 ? -5.726 1.273 12.172 1.00 92.69 199 GLN A N 1
ATOM 1608 C CA . GLN A 1 199 ? -4.510 0.599 12.607 1.00 92.69 199 GLN A CA 1
ATOM 1609 C C . GLN A 1 199 ? -3.985 -0.295 11.488 1.00 92.69 199 GLN A C 1
ATOM 1611 O O . GLN A 1 199 ? -4.764 -0.902 10.763 1.00 92.69 199 GLN A O 1
ATOM 1616 N N . ALA A 1 200 ? -2.668 -0.390 11.371 1.00 93.25 200 ALA A N 1
ATOM 1617 C CA . ALA A 1 200 ? -1.998 -1.431 10.610 1.00 93.25 200 ALA A CA 1
ATOM 1618 C C . ALA A 1 200 ? -1.311 -2.368 11.604 1.00 93.25 200 ALA A C 1
ATOM 1620 O O . ALA A 1 200 ? -0.643 -1.900 12.533 1.00 93.25 200 ALA A O 1
ATOM 1621 N N . ALA A 1 201 ? -1.485 -3.671 11.423 1.00 92.06 201 ALA A N 1
ATOM 1622 C CA . ALA A 1 201 ? -0.946 -4.698 12.294 1.00 92.06 201 ALA A CA 1
ATOM 1623 C C . ALA A 1 201 ? -0.254 -5.810 11.503 1.00 92.06 201 ALA A C 1
ATOM 1625 O O . ALA A 1 201 ? -0.595 -6.085 10.355 1.00 92.06 201 ALA A O 1
ATOM 1626 N N . ILE A 1 202 ? 0.708 -6.469 12.138 1.00 90.12 202 ILE A N 1
ATOM 1627 C CA . ILE A 1 202 ? 1.418 -7.626 11.600 1.00 90.12 202 ILE A CA 1
ATOM 1628 C C . ILE A 1 202 ? 1.296 -8.743 12.627 1.00 90.12 202 ILE A C 1
ATOM 1630 O O . ILE A 1 202 ? 1.783 -8.608 13.743 1.00 90.12 202 ILE A O 1
ATOM 1634 N N . GLY A 1 203 ? 0.616 -9.839 12.283 1.00 81.31 203 GLY A N 1
ATOM 1635 C CA . GLY A 1 203 ? 0.482 -10.990 13.189 1.00 81.31 203 GLY A CA 1
ATOM 1636 C C . GLY A 1 203 ? -0.175 -10.681 14.546 1.00 81.31 203 GLY A C 1
ATOM 1637 O O . GLY A 1 203 ? 0.002 -11.448 15.484 1.00 81.31 203 GLY A O 1
ATOM 1638 N N . GLY A 1 204 ? -0.916 -9.571 14.652 1.00 81.81 204 GLY A N 1
ATOM 1639 C CA . GLY A 1 204 ? -1.546 -9.091 15.888 1.00 81.81 204 GLY A CA 1
ATOM 1640 C C . GLY A 1 204 ? -0.874 -7.862 16.511 1.00 81.81 204 GLY A C 1
ATOM 1641 O O . GLY A 1 204 ? -1.542 -7.110 17.220 1.00 81.81 204 GLY A O 1
ATOM 1642 N N . ASP A 1 205 ? 0.392 -7.593 16.189 1.00 88.56 205 ASP A N 1
ATOM 1643 C CA . ASP A 1 205 ? 1.112 -6.429 16.703 1.00 88.56 205 ASP A CA 1
ATOM 1644 C C . ASP A 1 205 ? 0.814 -5.185 15.865 1.00 88.56 205 ASP A C 1
ATOM 1646 O O . ASP A 1 205 ? 1.010 -5.174 14.650 1.00 88.56 205 ASP A O 1
ATOM 1650 N N . VAL A 1 206 ? 0.342 -4.114 16.507 1.00 91.69 206 VAL A N 1
ATOM 1651 C CA . VAL A 1 206 ? 0.014 -2.850 15.831 1.00 91.69 206 VAL A CA 1
ATOM 1652 C C . VAL A 1 206 ? 1.291 -2.053 15.564 1.00 91.69 206 VAL A C 1
ATOM 1654 O O . VAL A 1 206 ? 1.898 -1.520 16.490 1.00 91.69 206 VAL A O 1
ATOM 1657 N N . ILE A 1 207 ? 1.659 -1.916 14.290 1.00 92.38 207 ILE A N 1
ATOM 1658 C CA . ILE A 1 207 ? 2.850 -1.172 13.848 1.00 92.38 207 ILE A CA 1
ATOM 1659 C C . ILE A 1 207 ? 2.588 0.329 13.686 1.00 92.38 207 ILE A C 1
ATOM 1661 O O . ILE A 1 207 ? 3.443 1.160 13.987 1.00 92.38 207 ILE A O 1
ATOM 1665 N N . ALA A 1 208 ? 1.394 0.693 13.218 1.00 92.12 208 ALA A N 1
ATOM 1666 C CA . ALA A 1 208 ? 1.000 2.070 12.961 1.00 92.12 208 ALA A CA 1
ATOM 1667 C C . ALA A 1 208 ? -0.465 2.261 13.349 1.00 92.12 208 ALA A C 1
ATOM 1669 O O . ALA A 1 208 ? -1.303 1.388 13.136 1.00 92.12 208 ALA A O 1
ATOM 1670 N N . SER A 1 209 ? -0.782 3.410 13.941 1.00 92.38 209 SER A N 1
ATOM 1671 C CA . SER A 1 209 ? -2.131 3.723 14.403 1.00 92.38 209 SER A CA 1
ATOM 1672 C C . SER A 1 209 ? -2.410 5.209 14.258 1.00 92.38 209 SER A C 1
ATOM 1674 O O . SER A 1 209 ? -1.577 6.046 14.605 1.00 92.38 209 SER A O 1
ATOM 1676 N N . GLN A 1 210 ? -3.629 5.531 13.843 1.00 91.81 210 GLN A N 1
ATOM 1677 C CA . GLN A 1 210 ? -4.144 6.890 13.781 1.00 91.81 210 GLN A CA 1
ATOM 1678 C C . GLN A 1 210 ? -5.605 6.935 14.227 1.00 91.81 210 GLN A C 1
ATOM 1680 O O . GLN A 1 210 ? -6.304 5.922 14.348 1.00 91.81 210 GLN A O 1
ATOM 1685 N N . HIS A 1 211 ? -6.063 8.138 14.559 1.00 89.62 211 HIS A N 1
ATOM 1686 C CA . HIS A 1 211 ? -7.391 8.358 15.099 1.00 89.62 211 HIS A CA 1
ATOM 1687 C C . HIS A 1 211 ? -8.079 9.535 14.425 1.00 89.62 211 HIS A C 1
ATOM 1689 O O . HIS A 1 211 ? -7.548 10.645 14.441 1.00 89.62 211 HIS A O 1
ATOM 1695 N N . LEU A 1 212 ? -9.314 9.332 13.967 1.00 87.81 212 LEU A N 1
ATOM 1696 C CA . LEU A 1 212 ? -10.177 10.444 13.583 1.00 87.81 212 LEU A CA 1
ATOM 1697 C C . LEU A 1 212 ? -11.011 10.865 14.782 1.00 87.81 212 LEU A C 1
ATOM 1699 O O . LEU A 1 212 ? -11.674 10.061 15.450 1.00 87.81 212 LEU A O 1
ATOM 1703 N N . SER A 1 213 ? -10.997 12.166 15.048 1.00 85.50 213 SER A N 1
ATOM 1704 C CA . SER A 1 213 ? -11.850 12.750 16.070 1.00 85.50 213 SER A CA 1
ATOM 1705 C C . SER A 1 213 ? -13.321 12.612 15.685 1.00 85.50 213 SER A C 1
ATOM 1707 O O . SER A 1 213 ? -13.713 12.901 14.552 1.00 85.50 213 SER A O 1
ATOM 1709 N N . ALA A 1 214 ? -14.140 12.269 16.671 1.00 86.19 214 ALA A N 1
ATOM 1710 C CA . ALA A 1 214 ? -15.580 12.190 16.515 1.00 86.19 214 ALA A CA 1
ATOM 1711 C C . ALA A 1 214 ? -16.196 13.558 16.178 1.00 86.19 214 ALA A C 1
ATOM 1713 O O . ALA A 1 214 ? -15.901 14.550 16.852 1.00 86.19 214 ALA A O 1
ATOM 1714 N N . LYS A 1 215 ? -17.154 13.595 15.247 1.00 85.19 215 LYS A N 1
ATOM 1715 C CA . LYS A 1 215 ? -18.084 14.725 15.114 1.00 85.19 215 LYS A CA 1
ATOM 1716 C C . LYS A 1 215 ? -18.779 14.947 16.454 1.00 85.19 215 LYS A C 1
ATOM 1718 O O . LYS A 1 215 ? -19.206 14.001 17.121 1.00 85.19 215 LYS A O 1
ATOM 1723 N N . ARG A 1 216 ? -18.854 16.194 16.910 1.00 82.00 216 ARG A N 1
ATOM 1724 C CA . ARG A 1 216 ? -19.475 16.547 18.190 1.00 82.00 216 ARG A CA 1
ATOM 1725 C C . ARG A 1 216 ? -20.441 17.697 17.969 1.00 82.00 216 ARG A C 1
ATOM 1727 O O . ARG A 1 216 ? -20.021 18.785 17.605 1.00 82.00 216 ARG A O 1
ATOM 1734 N N . LYS A 1 217 ? -21.721 17.454 18.249 1.00 84.56 217 LYS A N 1
ATOM 1735 C CA . LYS A 1 217 ? -22.700 18.529 18.419 1.00 84.56 217 LYS A CA 1
ATOM 1736 C C . LYS A 1 217 ? -22.417 19.267 19.729 1.00 84.56 217 LYS A C 1
ATOM 1738 O O . LYS A 1 217 ? -22.168 18.611 20.751 1.00 84.56 217 LYS A O 1
ATOM 1743 N N . ASN A 1 218 ? -22.483 20.596 19.703 1.00 83.25 218 ASN A N 1
ATOM 1744 C CA . ASN A 1 218 ? -22.420 21.416 20.905 1.00 83.25 218 ASN A CA 1
ATOM 1745 C C . ASN A 1 218 ? -23.738 21.281 21.685 1.00 83.25 218 ASN A C 1
ATOM 1747 O O . ASN A 1 218 ? -24.715 21.970 21.434 1.00 83.25 218 ASN A O 1
ATOM 1751 N N . VAL A 1 219 ? -23.792 20.327 22.616 1.00 83.50 219 VAL A N 1
ATOM 1752 C CA . VAL A 1 219 ? -25.002 20.043 23.415 1.00 83.50 219 VAL A CA 1
ATOM 1753 C C . VAL A 1 219 ? -25.290 21.105 24.480 1.00 83.50 219 VAL A C 1
ATOM 1755 O O . VAL A 1 219 ? -26.302 21.016 25.166 1.00 83.50 219 VAL A O 1
ATOM 1758 N N . THR A 1 220 ? -24.396 22.080 24.649 1.00 82.69 220 THR A N 1
ATOM 1759 C CA . THR A 1 220 ? -24.499 23.135 25.665 1.00 82.69 220 THR A CA 1
ATOM 1760 C C . THR A 1 220 ? -24.847 24.509 25.097 1.00 82.69 220 THR A C 1
ATOM 1762 O O . THR A 1 220 ? -24.872 25.466 25.858 1.00 82.69 220 THR A O 1
ATOM 1765 N N . GLU A 1 221 ? -25.095 24.610 23.791 1.00 83.75 221 GLU A N 1
ATOM 1766 C 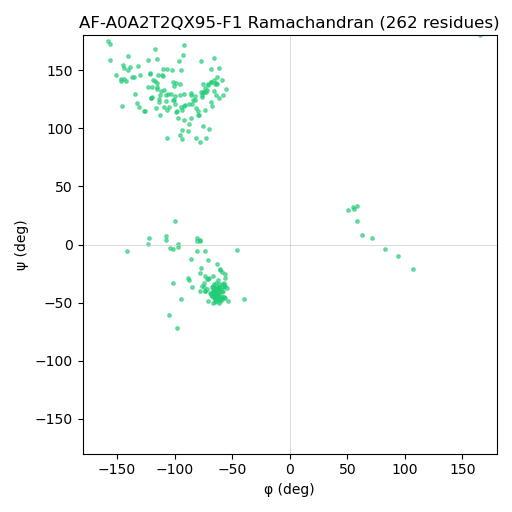CA . GLU A 1 221 ? -25.316 25.880 23.088 1.00 83.75 221 GLU A CA 1
ATOM 1767 C C . GLU A 1 221 ? -26.582 26.611 23.565 1.00 83.75 221 GLU A C 1
ATOM 1769 O O . GLU A 1 221 ? -26.512 27.792 23.885 1.00 83.75 221 GLU A O 1
ATOM 1774 N N . ASP A 1 222 ? -27.687 25.887 23.775 1.00 80.44 222 ASP A N 1
ATOM 1775 C CA . ASP A 1 222 ? -28.963 26.455 24.251 1.00 80.44 222 ASP A CA 1
ATOM 1776 C C . ASP A 1 222 ? -29.016 26.681 25.782 1.00 80.44 222 ASP A C 1
ATOM 1778 O O . ASP A 1 222 ? -30.066 26.993 26.351 1.00 80.44 222 ASP A O 1
ATOM 1782 N N . LEU A 1 223 ? -27.908 26.466 26.506 1.00 82.69 223 LEU A N 1
ATOM 1783 C CA . LEU A 1 223 ? -27.860 26.609 27.967 1.00 82.69 223 LEU A CA 1
ATOM 1784 C C . LEU A 1 223 ? -27.361 28.002 28.362 1.00 82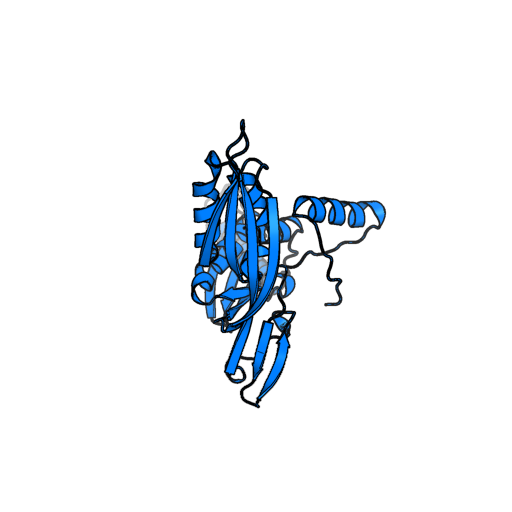.69 223 LEU A C 1
ATOM 1786 O O . LEU A 1 223 ? -26.167 28.216 28.560 1.00 82.69 223 LEU A O 1
ATOM 1790 N N . TYR A 1 224 ? -28.301 28.913 28.599 1.00 71.38 224 TYR A N 1
ATOM 1791 C CA . TYR A 1 224 ? -28.033 30.296 29.018 1.00 71.38 224 TYR A CA 1
ATOM 1792 C C . TYR A 1 224 ? -27.673 30.463 30.514 1.00 71.38 224 TYR A C 1
ATOM 1794 O O . TYR A 1 224 ? -27.483 31.580 30.984 1.00 71.38 224 TYR A O 1
ATOM 1802 N N . GLY A 1 225 ? -27.573 29.369 31.285 1.00 72.38 225 GLY A N 1
ATOM 1803 C CA . GLY A 1 225 ? -27.391 29.393 32.745 1.00 72.38 225 GLY A CA 1
ATOM 1804 C C . GLY A 1 225 ? -26.066 28.810 33.263 1.00 72.38 225 GLY A C 1
ATOM 1805 O O . GLY A 1 225 ? -25.413 27.987 32.614 1.00 72.38 225 GLY A O 1
ATOM 1806 N N . GLY A 1 226 ? -25.702 29.204 34.489 1.00 75.31 226 GLY A N 1
ATOM 1807 C CA . GLY A 1 226 ? -24.523 28.725 35.229 1.00 75.31 226 GLY A CA 1
ATOM 1808 C C . GLY A 1 226 ? -24.672 27.345 35.885 1.00 75.31 226 GLY A C 1
ATOM 1809 O O . GLY A 1 226 ? -23.755 26.898 36.568 1.00 75.31 226 GLY A O 1
ATOM 1810 N N . ASP A 1 227 ? -25.800 26.654 35.688 1.00 80.62 227 ASP A N 1
ATOM 1811 C CA . ASP A 1 227 ? -26.046 25.346 36.299 1.00 80.62 227 ASP A CA 1
ATOM 1812 C C . ASP A 1 227 ? -25.157 24.250 35.680 1.00 80.62 227 ASP A C 1
ATOM 1814 O O . ASP A 1 227 ? -25.418 23.684 34.609 1.00 80.62 227 ASP A O 1
ATOM 1818 N N . VAL A 1 228 ? -24.074 23.949 36.397 1.00 83.12 228 VAL A N 1
ATOM 1819 C CA . VAL A 1 228 ? -23.070 22.939 36.049 1.00 83.12 228 VAL A CA 1
ATOM 1820 C C . VAL A 1 228 ? -23.682 21.536 35.993 1.00 83.12 228 VAL A C 1
ATOM 1822 O O . VAL A 1 228 ? -23.234 20.705 35.197 1.00 83.12 228 VAL A O 1
ATOM 1825 N N . THR A 1 229 ? -24.721 21.260 36.788 1.00 85.12 229 THR A N 1
ATOM 1826 C CA . THR A 1 229 ? -25.327 19.923 36.866 1.00 85.12 229 THR A CA 1
ATOM 1827 C C . THR A 1 229 ? -26.053 19.563 35.569 1.00 85.12 229 THR A C 1
ATOM 1829 O O . THR A 1 229 ? -25.863 18.469 35.029 1.00 85.12 229 THR A O 1
ATOM 1832 N N . ARG A 1 230 ? -26.790 20.516 34.981 1.00 83.88 230 ARG A N 1
ATOM 1833 C CA . ARG A 1 230 ? -27.492 20.339 33.701 1.00 83.88 230 ARG A CA 1
ATOM 1834 C C . ARG A 1 230 ? -26.522 20.157 32.532 1.00 83.88 230 ARG A C 1
ATOM 1836 O O . ARG A 1 230 ? -26.738 19.276 31.696 1.00 83.88 230 ARG A O 1
ATOM 1843 N N . LYS A 1 231 ? -25.419 20.919 32.512 1.00 85.31 231 LYS A N 1
ATOM 1844 C CA . LYS A 1 231 ? -24.326 20.753 31.532 1.00 85.31 231 LYS A CA 1
ATOM 1845 C C . LYS A 1 231 ? -23.694 19.361 31.633 1.00 85.31 231 LYS A C 1
ATOM 1847 O O . LYS A 1 231 ? -23.576 18.677 30.618 1.00 85.31 231 LYS A O 1
ATOM 1852 N N . ARG A 1 232 ? -23.350 18.903 32.845 1.00 86.75 232 ARG A N 1
ATOM 1853 C CA . ARG A 1 232 ? -22.783 17.559 33.070 1.00 86.75 232 ARG A CA 1
ATOM 1854 C C . ARG A 1 232 ? -23.714 16.449 32.590 1.00 86.75 232 ARG A C 1
ATOM 1856 O O . ARG A 1 232 ? -23.270 15.597 31.828 1.00 86.75 232 ARG A O 1
ATOM 1863 N N . LYS A 1 233 ? -25.007 16.513 32.923 1.00 87.94 233 LYS A N 1
ATOM 1864 C CA . LYS A 1 233 ? -25.998 15.500 32.516 1.00 87.94 233 LYS A CA 1
ATOM 1865 C C . LYS A 1 233 ? -26.088 15.330 30.994 1.00 87.94 233 LYS A C 1
ATOM 1867 O O . LYS A 1 233 ? -26.212 14.211 30.499 1.00 87.94 233 LYS A O 1
ATOM 1872 N N . LEU A 1 234 ? -26.020 16.425 30.233 1.00 87.50 234 LEU A N 1
ATOM 1873 C CA . LEU A 1 234 ? -26.041 16.376 28.765 1.00 87.50 234 LEU A CA 1
ATOM 1874 C C . LEU A 1 234 ? -24.735 15.820 28.182 1.00 87.50 234 LEU A C 1
ATOM 1876 O O . LEU A 1 234 ? -24.770 15.038 27.230 1.00 87.50 234 LEU A O 1
ATOM 1880 N N . LEU A 1 235 ? -23.592 16.171 28.776 1.00 87.56 235 LEU A N 1
ATOM 1881 C CA . LEU A 1 235 ? -22.286 15.639 28.383 1.00 87.56 235 LEU A CA 1
ATOM 1882 C C . LEU A 1 235 ? -22.162 14.137 28.666 1.00 87.56 235 LEU A C 1
ATOM 1884 O O . LEU A 1 235 ? -21.640 13.403 27.827 1.00 87.56 235 LEU A O 1
ATOM 1888 N N . GLU A 1 236 ? -22.673 13.667 29.804 1.00 89.25 236 GLU A N 1
ATOM 1889 C CA . GLU A 1 236 ? -22.696 12.245 30.159 1.00 89.25 236 GLU A CA 1
ATOM 1890 C C . GLU A 1 236 ? -23.567 11.441 29.194 1.00 89.25 236 GLU A C 1
ATOM 1892 O O . GLU A 1 236 ? -23.095 10.454 28.630 1.00 89.25 236 GLU A O 1
ATOM 1897 N N . ARG A 1 237 ? -24.779 11.925 28.885 1.00 88.25 237 ARG A N 1
ATOM 1898 C CA . ARG A 1 237 ? -25.644 11.308 27.864 1.00 88.25 237 ARG A CA 1
ATOM 1899 C C . ARG A 1 237 ? -24.960 11.229 26.499 1.00 88.25 237 ARG A C 1
ATOM 1901 O O . ARG A 1 237 ? -24.995 10.181 25.857 1.00 88.25 237 ARG A O 1
ATOM 1908 N N . GLN A 1 238 ? -24.302 12.309 26.065 1.00 85.94 238 GLN A N 1
ATOM 1909 C CA . GLN A 1 238 ? -23.552 12.324 24.804 1.00 85.94 238 GLN A CA 1
ATOM 1910 C C . GLN A 1 238 ? -22.403 11.301 24.826 1.00 85.94 238 GLN A C 1
ATOM 1912 O O . GLN A 1 238 ? -22.178 10.601 23.839 1.00 85.94 238 GLN A O 1
ATOM 1917 N N . LYS A 1 239 ? -21.679 11.188 25.946 1.00 87.75 239 LYS A N 1
ATOM 1918 C CA . LYS A 1 239 ? -20.571 10.239 26.112 1.00 87.75 239 LYS A CA 1
ATOM 1919 C C . LYS A 1 239 ? -21.053 8.788 26.054 1.00 87.75 239 LYS A C 1
ATOM 1921 O O . LYS A 1 239 ? -20.443 7.977 25.359 1.00 87.75 239 LYS A O 1
ATOM 1926 N N . GLU A 1 240 ? -22.148 8.463 26.735 1.00 86.94 240 GLU A N 1
ATOM 1927 C CA . GLU A 1 240 ? -22.737 7.121 26.722 1.00 86.94 240 GLU A CA 1
ATOM 1928 C C . GLU A 1 240 ? -23.258 6.727 25.343 1.00 86.94 240 GLU A C 1
ATOM 1930 O O . GLU A 1 240 ? -22.968 5.626 24.874 1.00 86.94 240 GLU A O 1
ATOM 1935 N N . GLN A 1 241 ? -23.968 7.631 24.659 1.00 84.50 241 GLN A N 1
ATOM 1936 C CA . GLN A 1 241 ? -24.437 7.388 23.294 1.00 84.50 241 GLN A CA 1
ATOM 1937 C C . GLN A 1 241 ? -23.269 7.111 22.346 1.00 84.50 241 GLN A C 1
ATOM 1939 O O . GLN A 1 241 ? -23.302 6.135 21.603 1.00 84.50 241 GLN A O 1
ATOM 1944 N N . LYS A 1 242 ? -22.193 7.903 22.420 1.00 84.62 242 LYS A N 1
ATOM 1945 C CA . LYS A 1 242 ? -20.987 7.668 21.612 1.00 84.62 242 LYS A CA 1
ATOM 1946 C C . LYS A 1 242 ? -20.303 6.343 21.927 1.00 84.62 242 LYS A C 1
ATOM 1948 O O . LYS A 1 242 ? -19.853 5.674 21.005 1.00 84.62 242 LYS A O 1
ATOM 1953 N N . LYS A 1 243 ? -20.261 5.933 23.199 1.00 83.62 243 LYS A N 1
ATOM 1954 C CA . LYS A 1 243 ? -19.707 4.633 23.606 1.00 83.62 243 LYS A CA 1
ATOM 1955 C C . LYS A 1 243 ? -20.546 3.464 23.081 1.00 83.62 243 LYS A C 1
ATOM 1957 O O . LYS A 1 243 ? -19.984 2.450 22.684 1.00 83.62 243 LYS A O 1
ATOM 1962 N N . LYS A 1 244 ? -21.877 3.604 23.054 1.00 82.00 244 LYS A N 1
ATOM 1963 C CA . LYS A 1 244 ? -22.776 2.611 22.442 1.00 82.00 244 LYS A CA 1
ATOM 1964 C C . LYS A 1 244 ? -22.578 2.529 20.928 1.00 82.00 244 LYS A C 1
ATOM 1966 O O . LYS A 1 244 ? -22.454 1.421 20.417 1.00 82.00 244 LYS A O 1
ATOM 1971 N N . MET A 1 245 ? -22.484 3.681 20.257 1.00 79.94 245 MET A N 1
ATOM 1972 C CA . MET A 1 245 ? -22.220 3.762 18.816 1.00 79.94 245 MET A CA 1
ATOM 1973 C C . MET A 1 245 ? -20.862 3.169 18.441 1.00 79.94 245 MET A C 1
ATOM 1975 O O . MET A 1 245 ? -20.772 2.483 17.442 1.00 79.94 245 MET A O 1
ATOM 1979 N N . GLN A 1 246 ? -19.825 3.364 19.258 1.00 77.44 246 GLN A N 1
ATOM 1980 C CA . GLN A 1 246 ? -18.509 2.781 18.992 1.00 77.44 246 GLN A CA 1
ATOM 1981 C C . GLN A 1 246 ? -18.513 1.245 19.031 1.00 77.44 246 GLN A C 1
ATOM 1983 O O . GLN A 1 246 ? -17.759 0.627 18.299 1.00 77.44 246 GLN A O 1
ATOM 1988 N N . LYS A 1 247 ? -19.338 0.625 19.885 1.00 71.31 247 LYS A N 1
ATOM 1989 C CA . LYS A 1 247 ? -19.384 -0.841 20.030 1.00 71.31 247 LYS A CA 1
ATOM 1990 C C . LYS A 1 247 ? -20.152 -1.569 18.925 1.00 71.31 247 LYS A C 1
ATOM 1992 O O . LYS A 1 247 ? -19.946 -2.758 18.759 1.00 71.31 247 LYS A O 1
ATOM 1997 N N . HIS A 1 248 ? -21.083 -0.887 18.264 1.00 63.03 248 HIS A N 1
ATOM 1998 C CA . HIS A 1 248 ? -21.978 -1.486 17.261 1.00 63.03 248 HIS A CA 1
ATOM 1999 C C . HIS A 1 248 ? -21.865 -0.790 15.899 1.00 63.03 248 HIS A C 1
ATOM 2001 O O . HIS A 1 248 ? -22.679 -1.026 15.012 1.00 63.03 248 HIS A O 1
ATOM 2007 N N . GLY A 1 249 ? -20.929 0.147 15.765 1.00 63.19 249 GLY A N 1
ATOM 2008 C CA . GLY A 1 249 ? -20.769 0.951 14.568 1.00 63.19 249 GLY A CA 1
ATOM 2009 C C . GLY A 1 249 ? -19.847 0.249 13.593 1.00 63.19 249 GLY A C 1
ATOM 2010 O O . GLY A 1 249 ? -18.636 0.400 13.717 1.00 63.19 249 GLY A O 1
ATOM 2011 N N . SER A 1 250 ? -20.427 -0.451 12.620 1.00 66.75 250 SER A N 1
ATOM 2012 C CA . SER A 1 250 ? -19.716 -0.771 11.383 1.00 66.75 250 SER A CA 1
ATOM 2013 C C . SER A 1 250 ? -19.443 0.529 10.623 1.00 66.75 250 SER A C 1
ATOM 2015 O O . SER A 1 250 ? -20.261 1.459 10.644 1.00 66.75 250 SER A O 1
ATOM 2017 N N . VAL A 1 251 ? -18.272 0.624 10.001 1.00 74.06 251 VAL A N 1
ATOM 2018 C CA . VAL A 1 251 ? -17.892 1.774 9.181 1.00 74.06 251 VAL A CA 1
ATOM 2019 C C . VAL A 1 251 ? -17.789 1.324 7.742 1.00 74.06 251 VAL A C 1
ATOM 2021 O O . VAL A 1 251 ? -16.861 0.609 7.380 1.00 74.06 251 VAL A O 1
ATOM 2024 N N . ASP A 1 252 ? -18.713 1.811 6.920 1.00 74.00 252 ASP A N 1
ATOM 2025 C CA . ASP A 1 252 ? -18.623 1.634 5.479 1.00 74.00 252 ASP A CA 1
ATOM 2026 C C . ASP A 1 252 ? -17.451 2.456 4.938 1.00 74.00 252 ASP A C 1
ATOM 2028 O O . ASP A 1 252 ? -17.359 3.674 5.142 1.00 74.00 252 ASP A O 1
ATOM 2032 N N . ILE A 1 253 ? -16.530 1.771 4.264 1.00 78.69 253 ILE A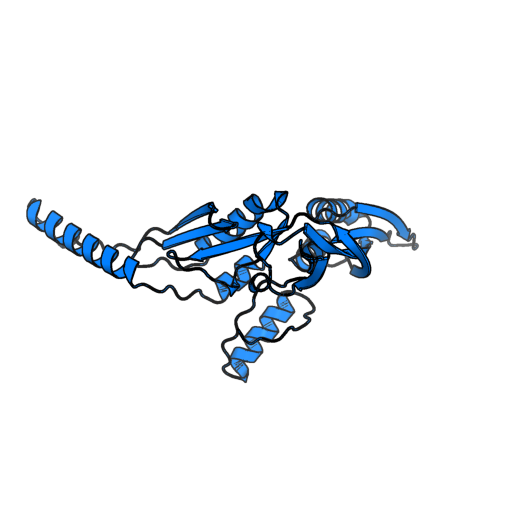 N 1
ATOM 2033 C CA . ILE A 1 253 ? -15.351 2.382 3.659 1.00 78.69 253 ILE A CA 1
ATOM 2034 C C . ILE A 1 253 ? -15.736 2.847 2.249 1.00 78.69 253 ILE A C 1
ATOM 2036 O O . ILE A 1 253 ? -16.155 2.025 1.430 1.00 78.69 253 ILE A O 1
ATOM 2040 N N . PRO A 1 254 ? -15.612 4.150 1.934 1.00 77.50 254 PRO A N 1
ATOM 2041 C CA . PRO A 1 254 ? -15.938 4.655 0.610 1.00 77.50 254 PRO A CA 1
ATOM 2042 C C . PRO A 1 254 ? -14.933 4.141 -0.428 1.00 77.50 254 PRO A C 1
ATOM 2044 O O . PRO A 1 254 ? -13.756 3.942 -0.126 1.00 77.50 254 PRO A O 1
ATOM 2047 N N . LYS A 1 255 ? -15.373 3.996 -1.683 1.00 74.56 255 LYS A N 1
ATOM 2048 C CA . LYS A 1 255 ? -14.521 3.560 -2.809 1.00 74.56 255 LYS A CA 1
ATOM 2049 C C . LYS A 1 255 ? -13.272 4.431 -2.976 1.00 74.56 255 LYS A C 1
ATOM 2051 O O . LYS A 1 255 ? -12.186 3.920 -3.232 1.00 74.56 255 LYS A O 1
ATOM 2056 N N . GLU A 1 256 ? -13.410 5.735 -2.754 1.00 75.88 256 GLU A N 1
ATOM 2057 C CA . GLU A 1 256 ? -12.305 6.698 -2.808 1.00 75.88 256 GLU A CA 1
ATOM 2058 C C . GLU A 1 256 ? -11.169 6.346 -1.838 1.00 75.88 256 GLU A C 1
ATOM 2060 O O . GLU A 1 256 ? -9.999 6.509 -2.178 1.00 75.88 256 GLU A O 1
ATOM 2065 N N . ALA A 1 257 ? -11.498 5.796 -0.665 1.00 77.75 257 ALA A N 1
ATOM 2066 C CA . ALA A 1 257 ? -10.507 5.363 0.315 1.00 77.75 257 ALA A CA 1
ATOM 2067 C C . ALA A 1 257 ? -9.752 4.100 -0.134 1.00 77.75 257 ALA A C 1
ATOM 2069 O O . ALA A 1 257 ? -8.580 3.935 0.185 1.00 77.75 257 ALA A O 1
ATOM 2070 N N . TYR A 1 258 ? -10.378 3.218 -0.920 1.00 77.31 258 TYR A N 1
ATOM 2071 C CA . TYR A 1 258 ? -9.671 2.086 -1.530 1.00 77.31 258 TYR A CA 1
ATOM 2072 C C . TYR A 1 258 ? -8.696 2.554 -2.612 1.00 77.31 258 TYR A C 1
ATOM 2074 O O . TYR A 1 258 ? -7.557 2.093 -2.675 1.00 77.31 258 TYR A O 1
ATOM 2082 N N . MET A 1 259 ? -9.121 3.515 -3.433 1.00 75.56 259 MET A N 1
ATOM 2083 C CA . MET A 1 259 ? -8.287 4.081 -4.493 1.00 75.56 259 MET A CA 1
ATOM 2084 C C . MET A 1 259 ? -7.111 4.893 -3.945 1.00 75.56 259 MET A C 1
ATOM 2086 O O . MET A 1 259 ? -6.016 4.829 -4.503 1.00 75.56 259 MET A O 1
ATOM 2090 N N . SER A 1 260 ? -7.296 5.617 -2.838 1.00 75.50 260 SER A N 1
ATOM 2091 C CA . SER A 1 260 ? -6.206 6.358 -2.196 1.00 75.50 260 SER A CA 1
ATOM 2092 C C . SER A 1 260 ? -5.134 5.436 -1.619 1.00 75.50 260 SER A C 1
ATOM 2094 O O . SER A 1 260 ? -3.957 5.757 -1.695 1.00 75.50 260 SER A O 1
ATOM 2096 N N . VAL A 1 261 ? -5.507 4.257 -1.114 1.00 76.50 261 VAL A N 1
ATOM 2097 C CA . VAL A 1 261 ? -4.544 3.258 -0.619 1.00 76.50 261 VAL A CA 1
ATOM 2098 C C . VAL A 1 261 ? -3.739 2.610 -1.755 1.00 76.50 261 VAL A C 1
ATOM 2100 O O . VAL A 1 261 ? -2.597 2.184 -1.543 1.00 76.50 261 VAL A O 1
ATOM 2103 N N . LEU A 1 262 ? -4.321 2.532 -2.956 1.00 70.31 262 LEU A N 1
ATOM 2104 C CA . LEU A 1 262 ? -3.661 2.036 -4.168 1.00 70.31 262 LEU A CA 1
ATOM 2105 C C . LEU A 1 262 ? -2.684 3.061 -4.771 1.00 70.31 262 LEU A C 1
ATOM 2107 O O . LEU A 1 262 ? -1.635 2.662 -5.278 1.0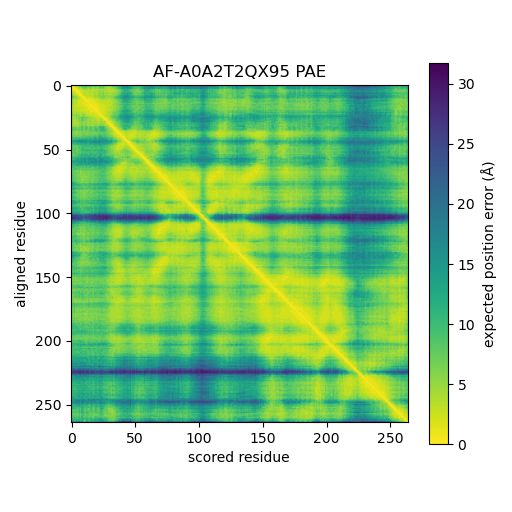0 70.31 262 LEU A O 1
ATOM 2111 N N . LYS A 1 263 ? -3.010 4.358 -4.691 1.00 66.19 263 LYS A N 1
ATOM 2112 C CA . LYS A 1 263 ? -2.148 5.489 -5.078 1.00 66.19 263 LYS A CA 1
ATOM 2113 C C . LYS A 1 263 ? -1.103 5.751 -3.987 1.00 66.19 263 LYS A C 1
ATOM 2115 O O . LYS A 1 263 ? -1.359 6.503 -3.053 1.00 66.19 263 LYS A O 1
ATOM 2120 N N . ARG A 1 264 ? 0.049 5.080 -4.065 1.00 60.88 264 ARG A N 1
ATOM 2121 C CA . ARG A 1 264 ? 1.145 5.198 -3.078 1.00 60.88 264 ARG A CA 1
ATOM 2122 C C . ARG A 1 264 ? 2.244 6.178 -3.479 1.00 60.88 264 ARG A C 1
ATOM 2124 O O . ARG A 1 264 ? 2.225 6.733 -4.584 1.00 60.88 264 ARG A O 1
#

Radius of gyration: 23.72 Å; Cα contacts (8 Å, |Δi|>4): 430; chains: 1; bounding box: 52×60×72 Å

Foldseek 3Di:
DDDDDDDAPDLVRVVVVQVCCCPVPVDDDADFAAFFFKWFQFPVRDTDTDRALVPDDDPNGTPFIWFWKKKKKKKAFPVLVVVLVVLCVVQVKAWDDKDWDDDPPTIIIITIIIGTVSSVSFQSVVSVCVSRVNRMDMDIDTDDIDTAAKFWKWKDKLNHTDRRHIYIDGPVCNLVLQAQLQVLQQVQFDAAQAKMKIFIDTPRHTSDIDIDDHDDDPQCPPPPDPPPPVVVVSVVVSVVVRVVCSVPPDGDRDSVSSSSSSND

Mean predicted aligned error: 8.82 Å

Secondary structure (DSSP, 8-state):
--------SSHHHHHHHHHHHHHHH-----PPPP---EEEEETTS-EEEE-SGGGPPPGGGEEEEEEEEEEEEEEEEGGGHHHHHHHHHHTTPEEEEEEEEEETTEEEEEEEEEEEHHHHHSSHHHHHHHHTTT--EEEEEEEEEEE--EEEEEEEETTEE-GGG-EEEEGGGHHHHHHHHHHHHHHHSPPPSSPEEEEEEETTEEEEEEEEPPP---TTTT--S--HHHHHHHHHHHHHHHHHHHHH---PPPHHHHHHHH--

Solvent-accessible surface area (backbone atoms only — not comparable to full-atom values): 15113 Å² total; per-residue (Å²): 132,94,82,80,93,79,90,70,92,45,69,69,52,49,51,53,54,50,54,46,39,34,75,78,65,72,42,92,78,80,78,54,72,88,67,58,65,31,45,34,32,29,69,86,71,50,77,44,79,28,56,47,65,84,65,52,74,60,71,95,49,54,67,46,38,24,38,46,29,24,41,33,42,35,40,30,47,57,93,30,47,69,53,50,53,54,54,38,49,76,46,67,33,44,82,74,48,74,48,76,48,84,45,103,89,54,62,31,28,38,38,37,28,41,29,44,46,67,46,52,75,56,48,36,65,62,50,46,27,63,54,36,78,57,64,42,46,81,48,74,44,85,72,51,70,46,80,50,68,70,38,59,39,39,32,28,51,64,86,40,77,40,71,66,66,34,40,74,36,44,58,91,49,39,57,63,54,31,39,51,43,38,52,40,39,60,75,56,51,78,71,41,69,29,72,41,41,33,33,18,26,46,94,82,47,74,72,29,75,49,73,46,67,40,53,74,81,74,85,59,73,90,56,94,65,88,58,60,66,65,52,48,55,52,52,51,54,53,51,51,52,31,54,54,46,56,76,72,51,82,77,88,78,56,70,67,33,46,52,41,53,54,62,111

pLDDT: mean 83.78, std 6.98, range [55.97, 93.25]

Sequence (264 aa):
GYGFRCGLLGMLHLEIFQERLEREFDLNIIATVPSVEYKVLKTDGEKISVKSPEDLPERPKIESIKEPWMDVEILTPEEYIGNVMKLLENKKGNYQNTRYLNTNDTSRAVIEYEMPLAGLITDFYDKLKSASKGYASLNYEFIENRPAEVVKLDVLVAEEKVDSLSTLVWEDQSYEVGRKIVDSLAETLPRQQFKLKIQAAIGGDVIASQHLSAKRKNVTEDLYGGDVTRKRKLLERQKEQKKKMQKHGSVDIPKEAYMSVLKR

Nearest PDB structures (foldseek):
  5j8b-assembly1_z  TM=7.871E-01  e=1.250E-30  Thermus thermophilus HB8
  3jce-assembly1_x  TM=7.580E-01  e=3.788E-28  Escherichia coli K-12
  4w2e-assembly1_y  TM=7.977E-01  e=2.599E-26  Thermus thermophilus HB8
  2ywe-assembly1_A  TM=9.021E-01  e=2.333E-23  Aquifex aeolicus VF5
  5imq-assembly1_B  TM=7.316E-01  e=3.563E-21  Thermus thermophilus HB8